Protein AF-X1E3F9-F1 (afdb_monomer_lite)

pLDDT: mean 83.54, std 16.39, range [23.86, 96.19]

Foldseek 3Di:
DLVVLQVVLQVCVVVVNQWDWDDPPFKTWIFGSVDPDRSLQRTAFMAGNPCVQCPLHDPVRSVVVCVCPPPVNVVVCSVVVSSCVLSVVVVVVVVLVCCLQPNDPVVLVVVCVVVVDPVDDSVNSSVVSVVVVVLLVVLADDDDDDDDDDDDDDDDPPQPADDPCNQCPSARSNQNVVVVVVVSVLCVVDVNQWYWGDDPFWIWIDGNPATAKIWGRGRGHIDMDGPDDPVPDDPDPPSDDDCVPDDDPRDD

Organism: NCBI:txid412755

Radius of gyration: 22.31 Å; chains: 1; bounding box: 60×47×62 Å

Structure (mmCIF, N/CA/C/O backbone):
data_AF-X1E3F9-F1
#
_entry.id   AF-X1E3F9-F1
#
loop_
_atom_site.group_PDB
_atom_site.id
_atom_site.type_symbol
_atom_site.label_atom_id
_atom_site.label_alt_id
_atom_site.label_comp_id
_atom_site.label_asym_id
_atom_site.label_entity_id
_atom_site.label_seq_id
_atom_site.pdbx_PDB_ins_code
_atom_site.Cartn_x
_atom_site.Cartn_y
_atom_site.Cartn_z
_atom_site.occupancy
_atom_site.B_iso_or_equiv
_atom_site.auth_seq_id
_atom_site.auth_comp_id
_atom_site.auth_asym_id
_atom_site.auth_atom_id
_atom_site.pdbx_PDB_model_num
ATOM 1 N N . ASP A 1 1 ? 2.703 17.458 -14.038 1.00 69.69 1 ASP A N 1
ATOM 2 C CA . ASP A 1 1 ? 1.606 18.342 -14.459 1.00 69.69 1 ASP A CA 1
ATOM 3 C C . ASP A 1 1 ? 0.331 17.511 -14.481 1.00 69.69 1 ASP A C 1
ATOM 5 O O . ASP A 1 1 ? 0.293 16.508 -15.177 1.00 69.69 1 ASP A O 1
ATOM 9 N N . VAL A 1 2 ? -0.650 17.834 -13.636 1.00 79.81 2 VAL A N 1
ATOM 10 C CA . VAL A 1 2 ? -1.888 17.039 -13.510 1.00 79.81 2 VAL A CA 1
ATOM 11 C C . VAL A 1 2 ? -2.731 17.153 -14.780 1.00 79.81 2 VAL A C 1
ATOM 13 O O . VAL A 1 2 ? -3.341 16.174 -15.194 1.00 79.81 2 VAL A O 1
ATOM 16 N N . LYS A 1 3 ? -2.698 18.311 -15.454 1.00 82.94 3 LYS A N 1
ATOM 17 C CA . LYS A 1 3 ? -3.488 18.560 -16.667 1.00 82.94 3 LYS A CA 1
ATOM 18 C C . LYS A 1 3 ? -3.110 17.618 -17.806 1.00 82.94 3 LYS A C 1
ATOM 20 O O . LYS A 1 3 ? -3.995 17.049 -18.440 1.00 82.94 3 LYS A O 1
ATOM 25 N N . SER A 1 4 ? -1.813 17.420 -18.036 1.00 81.88 4 SER A N 1
ATOM 26 C CA . SER A 1 4 ? -1.337 16.509 -19.079 1.00 81.88 4 SER A CA 1
ATOM 27 C C . SER A 1 4 ? -1.690 15.049 -18.787 1.00 81.88 4 SER A C 1
ATOM 29 O O . SER A 1 4 ? -2.121 14.340 -19.693 1.00 81.88 4 SER A O 1
ATOM 31 N N . ILE A 1 5 ? -1.604 14.613 -17.525 1.00 85.75 5 ILE A N 1
ATOM 32 C CA . ILE A 1 5 ? -2.028 13.264 -17.114 1.00 85.75 5 ILE A CA 1
ATOM 33 C C . ILE A 1 5 ? -3.528 13.087 -17.367 1.00 85.75 5 ILE A C 1
ATOM 35 O O . ILE A 1 5 ? -3.920 12.121 -18.018 1.00 85.75 5 ILE A O 1
ATOM 39 N N . THR A 1 6 ? -4.364 14.035 -16.928 1.00 88.88 6 THR A N 1
ATOM 40 C CA . THR A 1 6 ? -5.818 13.987 -17.150 1.00 88.88 6 THR A CA 1
ATOM 41 C C . THR A 1 6 ? -6.160 13.881 -18.630 1.00 88.88 6 THR A C 1
ATOM 43 O O . THR A 1 6 ? -7.013 13.079 -19.006 1.00 88.88 6 THR A O 1
ATOM 46 N N . GLN A 1 7 ? -5.480 14.651 -19.479 1.00 89.38 7 GLN A N 1
ATOM 47 C CA . GLN A 1 7 ? -5.715 14.630 -20.917 1.00 89.38 7 GLN A CA 1
ATOM 48 C C . GLN A 1 7 ? -5.360 13.268 -21.534 1.00 89.38 7 GLN A C 1
ATOM 50 O O . GLN A 1 7 ? -6.189 12.680 -22.228 1.00 89.38 7 GLN A O 1
ATOM 55 N N . VAL A 1 8 ? -4.161 12.740 -21.269 1.00 87.69 8 VAL A N 1
ATOM 56 C CA . VAL A 1 8 ? -3.706 11.481 -21.888 1.00 87.69 8 VAL A CA 1
ATOM 57 C C . VAL A 1 8 ? -4.494 10.279 -21.367 1.00 87.69 8 VAL A C 1
ATOM 59 O O . VAL A 1 8 ? -4.949 9.454 -22.160 1.00 87.69 8 VAL A O 1
ATOM 62 N N . VAL A 1 9 ? -4.724 10.202 -20.054 1.00 90.00 9 VAL A N 1
ATOM 63 C CA . VAL A 1 9 ? -5.536 9.133 -19.453 1.00 90.00 9 VAL A CA 1
ATOM 64 C C . VAL A 1 9 ? -6.990 9.226 -19.932 1.00 90.00 9 VAL A C 1
ATOM 66 O O . VAL A 1 9 ? -7.621 8.201 -20.183 1.00 90.00 9 VAL A O 1
ATOM 69 N N . GLY A 1 10 ? -7.510 10.440 -20.136 1.00 89.06 10 GLY A N 1
ATOM 70 C CA . GLY A 1 10 ? -8.834 10.672 -20.715 1.00 89.06 10 GLY A CA 1
ATOM 71 C C . GLY A 1 10 ? -8.959 10.167 -22.155 1.00 89.06 10 GLY A C 1
ATOM 72 O O . GLY A 1 10 ? -9.963 9.543 -22.493 1.00 89.06 10 GLY A O 1
ATOM 73 N N . TYR A 1 11 ? -7.939 10.364 -22.997 1.00 91.50 11 TYR A N 1
ATOM 74 C CA . TYR A 1 11 ? -7.938 9.804 -24.354 1.00 91.50 11 TYR A CA 1
ATOM 75 C C . TYR A 1 11 ? -7.960 8.276 -24.353 1.00 91.50 11 TYR A C 1
ATOM 77 O O . TYR A 1 11 ? -8.727 7.690 -25.114 1.00 91.50 11 TYR A O 1
ATOM 85 N N . ALA A 1 12 ? -7.172 7.636 -23.483 1.00 91.62 12 ALA A N 1
ATOM 86 C CA . ALA A 1 12 ? -7.181 6.180 -23.340 1.00 91.62 12 ALA A CA 1
ATOM 87 C C . ALA A 1 12 ? -8.571 5.667 -22.927 1.00 91.62 12 ALA A C 1
ATOM 89 O O . ALA A 1 12 ? -9.110 4.769 -23.572 1.00 91.62 12 ALA A O 1
ATOM 90 N N . ALA A 1 13 ? -9.191 6.302 -21.927 1.00 91.38 13 ALA A N 1
ATOM 91 C CA . ALA A 1 13 ? -10.534 5.948 -21.473 1.00 91.38 13 ALA A CA 1
ATOM 92 C C . ALA A 1 13 ? -11.582 6.089 -22.592 1.00 91.38 13 ALA A C 1
ATOM 94 O O . ALA A 1 13 ? -12.383 5.182 -22.809 1.00 91.38 13 ALA A O 1
ATOM 95 N N . ASN A 1 14 ? -11.541 7.190 -23.352 1.00 91.50 14 ASN A N 1
ATOM 96 C CA . ASN A 1 14 ? -12.457 7.429 -24.474 1.00 91.50 14 ASN A CA 1
ATOM 97 C C . ASN A 1 14 ? -12.270 6.428 -25.625 1.00 91.50 14 ASN A C 1
ATOM 99 O O . ASN A 1 14 ? -13.225 6.127 -26.335 1.00 91.50 14 ASN A O 1
ATOM 103 N N . ALA A 1 15 ? -11.055 5.911 -25.807 1.00 92.69 15 ALA A N 1
ATOM 104 C CA . ALA A 1 15 ? -10.752 4.867 -26.781 1.00 92.69 15 ALA A CA 1
ATOM 105 C C . ALA A 1 15 ? -11.091 3.448 -26.280 1.00 92.69 15 ALA A C 1
ATOM 107 O O . ALA A 1 15 ? -10.862 2.482 -27.004 1.00 92.69 15 ALA A O 1
ATOM 108 N N . GLY A 1 16 ? -11.608 3.303 -25.053 1.00 89.94 16 GLY A N 1
ATOM 109 C CA . GLY A 1 16 ? -11.889 2.003 -24.438 1.00 89.94 16 GLY A CA 1
ATOM 110 C C . GLY A 1 16 ? -10.635 1.234 -24.010 1.00 89.94 16 GLY A C 1
ATOM 111 O O . GLY A 1 16 ? -10.697 0.025 -23.813 1.00 89.94 16 GLY A O 1
ATOM 112 N N . VAL A 1 17 ? -9.491 1.912 -23.883 1.00 92.94 17 VAL A N 1
ATOM 113 C CA . VAL A 1 17 ? -8.223 1.308 -23.458 1.00 92.94 17 VAL A CA 1
ATOM 114 C C . VAL A 1 17 ? -8.130 1.365 -21.943 1.00 92.94 17 VAL A C 1
ATOM 116 O O . VAL A 1 17 ? -7.908 2.438 -21.395 1.00 92.94 17 VAL A O 1
ATOM 119 N N . GLU A 1 18 ? -8.252 0.224 -21.274 1.00 92.06 18 GLU A N 1
ATOM 120 C CA . GLU A 1 18 ? -8.291 0.124 -19.809 1.00 92.06 18 GLU A CA 1
ATOM 121 C C . GLU A 1 18 ? -6.992 0.557 -19.116 1.00 92.06 18 GLU A C 1
ATOM 123 O O . GLU A 1 18 ? -7.023 1.334 -18.161 1.00 92.06 18 GLU A O 1
ATOM 128 N N . TRP A 1 19 ? -5.841 0.128 -19.635 1.00 94.56 19 TRP A N 1
ATOM 129 C CA . TRP A 1 19 ? -4.537 0.391 -19.027 1.00 94.56 19 TRP A CA 1
ATOM 130 C C . TRP A 1 19 ? -3.716 1.375 -19.850 1.00 94.56 19 TRP A C 1
ATOM 132 O O . TRP A 1 19 ? -3.487 1.176 -21.043 1.00 94.56 19 TRP A O 1
ATOM 142 N N . CYS A 1 20 ? -3.222 2.427 -19.199 1.00 93.94 20 CYS A N 1
ATOM 143 C CA . CYS A 1 20 ? -2.361 3.432 -19.812 1.00 93.94 20 CYS A CA 1
ATOM 144 C C . CYS A 1 20 ? -1.024 3.504 -19.071 1.00 93.94 20 CYS A C 1
ATOM 146 O O . CYS A 1 20 ? -0.995 3.640 -17.849 1.00 93.94 20 CYS A O 1
ATOM 148 N N . ILE A 1 21 ? 0.087 3.445 -19.809 1.00 94.19 21 ILE A N 1
ATOM 149 C CA . ILE A 1 21 ? 1.429 3.617 -19.248 1.00 94.19 21 ILE A CA 1
ATOM 150 C C . ILE A 1 21 ? 1.984 4.959 -19.712 1.00 94.19 21 ILE A C 1
ATOM 152 O O . ILE A 1 21 ? 2.170 5.180 -20.908 1.00 94.19 21 ILE A O 1
ATOM 156 N N . LEU A 1 22 ? 2.278 5.847 -18.763 1.00 93.62 22 LEU A N 1
ATOM 157 C CA . LEU A 1 22 ? 2.967 7.109 -19.024 1.00 93.62 22 LEU A CA 1
ATOM 158 C C . LEU A 1 22 ? 4.429 6.978 -18.617 1.00 93.62 22 LEU A C 1
ATOM 160 O O . LEU A 1 22 ? 4.730 6.623 -17.476 1.00 93.62 22 LEU A O 1
ATOM 164 N N . THR A 1 23 ? 5.341 7.281 -19.538 1.00 93.75 23 THR A N 1
ATOM 165 C CA . THR A 1 23 ? 6.775 7.165 -19.276 1.00 93.75 23 THR A CA 1
ATOM 166 C C . THR A 1 23 ? 7.596 8.271 -19.922 1.00 93.75 23 THR A C 1
ATOM 168 O O . THR A 1 23 ? 7.251 8.791 -20.980 1.00 93.75 23 THR A O 1
ATOM 171 N N . ASN A 1 24 ? 8.705 8.613 -19.268 1.00 93.25 24 ASN A N 1
ATOM 172 C CA . ASN A 1 24 ? 9.778 9.451 -19.804 1.00 93.25 24 ASN A CA 1
ATOM 173 C C . ASN A 1 24 ? 11.060 8.642 -20.097 1.00 93.25 24 ASN A C 1
ATOM 175 O O . ASN A 1 24 ? 12.135 9.223 -20.221 1.00 93.25 24 ASN A O 1
ATOM 179 N N . GLY A 1 25 ? 10.969 7.308 -20.132 1.00 93.06 25 GLY A N 1
ATOM 180 C CA . GLY A 1 25 ? 12.098 6.387 -20.288 1.00 93.06 25 GLY A CA 1
ATOM 181 C C . GLY A 1 25 ? 12.800 6.004 -18.980 1.00 93.06 25 GLY A C 1
ATOM 182 O O . GLY A 1 25 ? 13.456 4.967 -18.942 1.00 93.06 25 GLY A O 1
ATOM 183 N N . ILE A 1 26 ? 12.626 6.777 -17.902 1.00 92.81 26 ILE A N 1
ATOM 184 C CA . ILE A 1 26 ? 13.193 6.493 -16.569 1.00 92.81 26 ILE A CA 1
ATOM 185 C C . ILE A 1 26 ? 12.103 5.998 -15.619 1.00 92.81 26 ILE A C 1
ATOM 187 O O . ILE A 1 26 ? 12.283 5.008 -14.917 1.00 92.81 26 ILE A O 1
ATOM 191 N N . THR A 1 27 ? 10.961 6.676 -15.604 1.00 93.12 27 THR A N 1
ATOM 192 C CA . THR A 1 27 ? 9.822 6.371 -14.738 1.00 93.12 27 THR A CA 1
ATOM 193 C C . THR A 1 27 ? 8.654 5.889 -15.582 1.00 93.12 27 THR A C 1
ATOM 195 O O . THR A 1 27 ? 8.374 6.461 -16.634 1.00 93.12 27 THR A O 1
ATOM 198 N N . TYR A 1 28 ? 7.962 4.858 -15.117 1.00 95.44 28 TYR A N 1
ATOM 199 C CA . TYR A 1 28 ? 6.815 4.235 -15.765 1.00 95.44 28 TYR A CA 1
ATOM 200 C C . TYR A 1 28 ? 5.651 4.257 -14.785 1.00 95.44 28 TYR A C 1
ATOM 202 O O . TYR A 1 28 ? 5.715 3.637 -13.727 1.00 95.44 28 TYR A O 1
ATOM 210 N N . 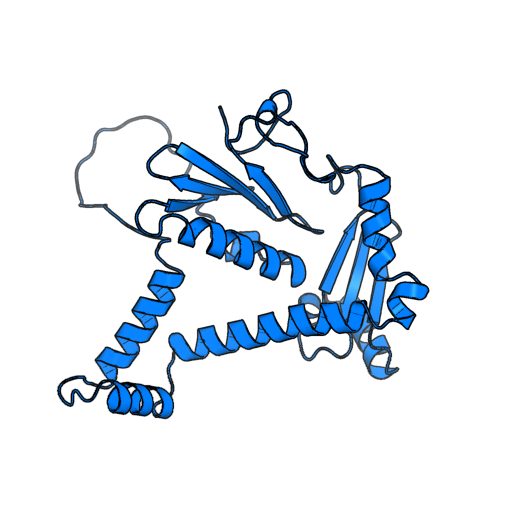LYS A 1 29 ? 4.599 4.995 -15.127 1.00 94.75 29 LYS A N 1
ATOM 211 C CA . LYS A 1 29 ? 3.401 5.163 -14.303 1.00 94.75 29 LYS A CA 1
ATOM 212 C C . LYS A 1 29 ? 2.238 4.438 -14.955 1.00 94.75 29 LYS A C 1
ATOM 214 O O . LYS A 1 29 ? 1.907 4.743 -16.101 1.00 94.75 29 LYS A O 1
ATOM 219 N N . ILE A 1 30 ? 1.646 3.488 -14.240 1.00 95.38 30 ILE A N 1
ATOM 220 C CA . ILE A 1 30 ? 0.586 2.623 -14.754 1.00 95.38 30 ILE A CA 1
ATOM 221 C C . ILE A 1 30 ? -0.748 3.136 -14.212 1.00 95.38 30 ILE A C 1
ATOM 223 O O . ILE A 1 30 ? -0.977 3.131 -13.003 1.00 95.38 30 ILE A O 1
ATOM 227 N N . TYR A 1 31 ? -1.624 3.581 -15.107 1.00 95.19 31 TYR A N 1
ATOM 228 C CA . TYR A 1 31 ? -2.935 4.139 -14.788 1.00 95.19 31 TYR A CA 1
ATOM 229 C C . TYR A 1 31 ? -4.060 3.206 -15.236 1.00 95.19 31 TYR A C 1
ATOM 231 O O . TYR A 1 31 ? -4.022 2.694 -16.358 1.00 95.19 31 TYR A O 1
ATOM 239 N N . CYS A 1 32 ? -5.089 3.071 -14.398 1.00 93.94 32 CYS A N 1
ATOM 240 C CA . CYS A 1 32 ? -6.379 2.510 -14.800 1.00 93.94 32 CYS A CA 1
ATOM 241 C C . CYS A 1 32 ? -7.249 3.636 -15.366 1.00 93.94 32 CYS A C 1
ATOM 243 O O . CYS A 1 32 ? -7.728 4.504 -14.634 1.00 93.94 32 CYS A O 1
ATOM 245 N N . SER A 1 33 ? -7.416 3.684 -16.683 1.00 92.00 33 SER A N 1
ATOM 246 C CA . SER A 1 33 ? -8.088 4.799 -17.358 1.00 92.00 33 SER A CA 1
ATOM 247 C C . SER A 1 33 ? -9.598 4.823 -17.081 1.00 92.00 33 SER A C 1
ATOM 249 O O . SER A 1 33 ? -10.189 5.903 -16.955 1.00 92.00 33 SER A O 1
ATOM 251 N N . THR A 1 34 ? -10.199 3.641 -16.930 1.00 90.00 34 THR A N 1
ATOM 252 C CA . THR A 1 34 ? -11.633 3.403 -16.713 1.00 90.00 34 THR A CA 1
ATOM 253 C C . THR A 1 34 ? -12.053 3.628 -15.261 1.00 90.00 34 THR A C 1
ATOM 255 O O . THR A 1 34 ? -13.248 3.750 -14.980 1.00 90.00 34 THR A O 1
ATOM 258 N N . GLU A 1 35 ? -11.090 3.746 -14.343 1.00 90.56 35 GLU A N 1
ATOM 259 C CA . GLU A 1 35 ? -11.341 4.030 -12.936 1.00 90.56 35 GLU A CA 1
ATOM 260 C C . GLU A 1 35 ? -12.071 5.375 -12.770 1.00 90.56 35 GLU A C 1
ATOM 262 O O . GLU A 1 35 ? -11.743 6.387 -13.402 1.00 90.56 35 GLU A O 1
ATOM 267 N N . LYS A 1 36 ? -13.094 5.393 -11.911 1.00 86.81 36 LYS A N 1
ATOM 268 C CA . LYS A 1 36 ? -13.948 6.557 -11.649 1.00 86.81 36 LYS A CA 1
ATOM 269 C C . LYS A 1 36 ? -13.351 7.389 -10.517 1.00 86.81 36 LYS A C 1
ATOM 271 O O . LYS A 1 36 ? -13.914 7.472 -9.427 1.00 86.81 36 LYS A O 1
ATOM 276 N N . ALA A 1 37 ? -12.207 7.996 -10.799 1.00 85.38 37 ALA A N 1
ATOM 277 C CA . ALA A 1 37 ? -11.487 8.875 -9.888 1.00 85.38 37 ALA A CA 1
ATOM 278 C C . ALA A 1 37 ? -10.826 10.036 -10.648 1.00 85.38 37 ALA A C 1
ATOM 280 O O . ALA A 1 37 ? -10.774 10.034 -11.882 1.00 85.38 37 ALA A O 1
ATOM 281 N N . GLU A 1 38 ? -10.310 11.023 -9.917 1.00 86.00 38 GLU A N 1
ATOM 282 C CA . GLU A 1 38 ? -9.466 12.068 -10.498 1.00 86.00 38 GLU A CA 1
ATOM 283 C C . GLU A 1 38 ? -8.178 11.463 -11.068 1.00 86.00 38 GLU A C 1
ATOM 285 O O . GLU A 1 38 ? -7.697 10.435 -10.598 1.00 86.00 38 GLU A O 1
ATOM 290 N N . ALA A 1 39 ? -7.594 12.092 -12.089 1.00 84.25 39 ALA A N 1
ATOM 291 C CA . ALA A 1 39 ? -6.466 11.506 -12.819 1.00 84.25 39 ALA A CA 1
ATOM 292 C C . ALA A 1 39 ? -5.266 11.068 -11.946 1.00 84.25 39 ALA A C 1
ATOM 294 O O . ALA A 1 39 ? -4.707 10.009 -12.235 1.00 84.25 39 ALA A O 1
ATOM 295 N N . PRO A 1 40 ? -4.861 11.802 -10.885 1.00 85.00 40 PRO A N 1
ATOM 296 C CA . PRO A 1 40 ? -3.820 11.335 -9.967 1.00 85.00 40 PRO A CA 1
ATOM 297 C C . PRO A 1 40 ? -4.200 10.047 -9.225 1.00 85.00 40 PRO A C 1
ATOM 299 O O . PRO A 1 40 ? -3.366 9.156 -9.091 1.00 85.00 40 PRO A O 1
ATOM 302 N N . ASP A 1 41 ? -5.466 9.920 -8.829 1.00 86.56 41 ASP A N 1
ATOM 303 C CA . ASP A 1 41 ? -6.000 8.786 -8.067 1.00 86.56 41 ASP A CA 1
ATOM 304 C C . ASP A 1 41 ? -6.220 7.537 -8.934 1.00 86.56 41 ASP A C 1
ATOM 306 O O . ASP A 1 41 ? -6.484 6.456 -8.416 1.00 86.56 41 ASP A O 1
ATOM 310 N N . LYS A 1 42 ? -6.090 7.663 -10.260 1.00 91.62 42 LYS A N 1
ATOM 311 C CA . LYS A 1 42 ? -6.094 6.533 -11.202 1.00 91.62 42 LYS A CA 1
ATOM 312 C C . LYS A 1 42 ? -4.748 5.803 -11.274 1.00 91.62 42 LYS A C 1
ATOM 314 O O . LYS A 1 42 ? -4.634 4.815 -12.002 1.00 91.62 42 LYS A O 1
ATOM 319 N N . LEU A 1 43 ? -3.712 6.305 -10.593 1.00 93.94 43 LEU A N 1
ATOM 320 C CA . LEU A 1 43 ? -2.373 5.715 -10.585 1.00 93.94 43 LEU A CA 1
ATOM 321 C C . LEU A 1 43 ? -2.355 4.441 -9.734 1.00 93.94 43 LEU A C 1
ATOM 323 O O . LEU A 1 43 ? -2.480 4.497 -8.509 1.00 93.94 43 LEU A O 1
ATOM 327 N N . LEU A 1 44 ? -2.143 3.299 -10.385 1.00 94.12 44 LEU A N 1
ATOM 328 C CA . LEU A 1 44 ? -2.088 2.005 -9.717 1.00 94.12 44 LEU A CA 1
ATOM 329 C C . LEU A 1 44 ? -0.737 1.810 -9.017 1.00 94.12 44 LEU A C 1
ATOM 331 O O . LEU A 1 44 ? -0.673 1.707 -7.793 1.00 94.12 44 LEU A O 1
ATOM 335 N N . PHE A 1 45 ? 0.341 1.807 -9.803 1.00 93.50 45 PHE A N 1
ATOM 336 C CA . PHE A 1 45 ? 1.719 1.727 -9.325 1.00 93.50 45 PHE A CA 1
ATOM 337 C C . PHE A 1 45 ? 2.675 2.474 -10.261 1.00 93.50 45 PHE A C 1
ATOM 339 O O . PHE A 1 45 ? 2.348 2.816 -11.402 1.00 93.50 45 PHE A O 1
ATOM 346 N N . GLU A 1 46 ? 3.878 2.727 -9.757 1.00 94.75 46 GLU A N 1
ATOM 347 C CA . GLU A 1 46 ? 4.968 3.360 -10.491 1.00 94.75 46 GLU A CA 1
ATOM 348 C C . GLU A 1 46 ? 6.227 2.497 -10.393 1.00 94.75 46 GLU A C 1
ATOM 350 O O . GLU A 1 46 ? 6.502 1.908 -9.351 1.00 94.75 46 GLU A O 1
ATOM 355 N N . ILE A 1 47 ? 7.007 2.449 -11.469 1.00 93.56 47 ILE A N 1
ATOM 356 C CA . ILE A 1 47 ? 8.335 1.836 -11.505 1.00 93.56 47 ILE A CA 1
ATOM 357 C C . ILE A 1 47 ? 9.345 2.893 -11.932 1.00 93.56 47 ILE A C 1
ATOM 359 O O . ILE A 1 47 ? 9.083 3.678 -12.844 1.00 93.56 47 ILE A O 1
ATOM 363 N N . SER A 1 48 ? 10.509 2.908 -11.291 1.00 92.06 48 SER A N 1
ATOM 364 C CA . SER A 1 48 ? 11.601 3.819 -11.624 1.00 92.06 48 SER A CA 1
ATOM 365 C C . SER A 1 48 ? 12.866 3.034 -11.937 1.00 92.06 48 SER A C 1
ATOM 367 O O . SER A 1 48 ? 13.165 2.053 -11.266 1.00 92.06 48 SER A O 1
ATOM 369 N N . LEU A 1 49 ? 13.610 3.491 -12.939 1.00 91.81 49 LEU A N 1
ATOM 370 C CA . LEU A 1 49 ? 14.976 3.065 -13.240 1.00 91.81 49 LEU A CA 1
ATOM 371 C C . LEU A 1 49 ? 16.022 4.022 -12.640 1.00 91.81 49 LEU A C 1
ATOM 373 O O . LEU A 1 49 ? 17.217 3.820 -12.840 1.00 91.81 49 LEU A O 1
ATOM 377 N N . ASP A 1 50 ? 15.595 5.083 -11.942 1.00 91.88 50 ASP A N 1
ATOM 378 C CA . ASP A 1 50 ? 16.509 6.006 -11.264 1.00 91.88 50 ASP A CA 1
ATOM 379 C C . ASP A 1 50 ? 17.255 5.263 -10.138 1.00 91.88 50 ASP A C 1
ATOM 381 O O . ASP A 1 50 ? 16.598 4.787 -9.204 1.00 91.88 50 ASP A O 1
ATOM 385 N N . PRO A 1 51 ? 18.603 5.219 -10.157 1.00 87.81 51 PRO A N 1
ATOM 386 C CA . PRO A 1 51 ? 19.402 4.565 -9.122 1.00 87.81 51 PRO A CA 1
ATOM 387 C C . PRO A 1 51 ? 19.100 5.030 -7.693 1.00 87.81 51 PRO A C 1
ATOM 389 O O . PRO A 1 51 ? 19.321 4.276 -6.747 1.00 87.81 51 PRO A O 1
ATOM 392 N N . LYS A 1 52 ? 18.606 6.262 -7.514 1.00 86.75 52 LYS A N 1
ATOM 393 C CA . LYS A 1 52 ? 18.204 6.785 -6.199 1.00 86.75 52 LYS A CA 1
ATOM 394 C C . LYS A 1 52 ? 16.930 6.126 -5.680 1.00 86.75 52 LYS A C 1
ATOM 396 O O . LYS A 1 52 ? 16.796 5.914 -4.480 1.00 86.75 52 LYS A O 1
ATOM 401 N N . GLU A 1 53 ? 15.995 5.817 -6.572 1.00 85.06 53 GLU A N 1
ATOM 402 C CA . GLU A 1 53 ? 14.722 5.179 -6.225 1.00 85.06 53 GLU A CA 1
ATOM 403 C C . GLU A 1 53 ? 14.880 3.654 -6.129 1.00 85.06 53 GLU A C 1
ATOM 405 O O . GLU A 1 53 ? 14.224 3.027 -5.301 1.00 85.06 53 GLU A O 1
ATOM 410 N N . THR A 1 54 ? 15.798 3.063 -6.903 1.00 84.44 54 THR A N 1
ATOM 411 C CA . THR A 1 54 ? 16.106 1.620 -6.885 1.00 84.44 54 THR A CA 1
ATOM 412 C C . THR A 1 54 ? 17.280 1.255 -5.979 1.00 84.44 54 THR A C 1
ATOM 414 O O . THR A 1 54 ? 17.836 0.160 -6.081 1.00 84.44 54 THR A O 1
ATOM 417 N N . GLU A 1 55 ? 17.720 2.168 -5.114 1.00 83.81 55 GLU A N 1
ATOM 418 C CA . GLU A 1 55 ? 18.837 1.906 -4.214 1.00 83.81 55 GLU A CA 1
ATOM 419 C C . GLU A 1 55 ? 18.550 0.646 -3.373 1.00 83.81 55 GLU A C 1
ATOM 421 O O . GLU A 1 55 ? 17.472 0.471 -2.805 1.00 83.81 55 GLU A O 1
ATOM 426 N N . GLY A 1 56 ? 19.528 -0.256 -3.302 1.00 78.12 56 GLY A N 1
ATOM 427 C CA . GLY A 1 56 ? 19.404 -1.507 -2.555 1.00 78.12 56 GLY A CA 1
ATOM 428 C C . GLY A 1 56 ? 18.678 -2.637 -3.285 1.00 78.12 56 GLY A C 1
ATOM 429 O O . GLY A 1 56 ? 18.700 -3.750 -2.768 1.00 78.12 56 GLY A O 1
ATOM 430 N N . MET A 1 57 ? 18.119 -2.389 -4.472 1.00 84.62 57 MET A N 1
ATOM 431 C CA . MET A 1 57 ? 17.550 -3.426 -5.331 1.00 84.62 57 MET A CA 1
ATOM 432 C C . MET A 1 57 ? 18.596 -3.989 -6.298 1.00 84.62 57 MET A C 1
ATOM 434 O O . MET A 1 57 ? 19.457 -3.264 -6.801 1.00 84.62 57 MET A O 1
ATOM 438 N N . SER A 1 58 ? 18.503 -5.283 -6.601 1.00 87.06 58 SER A N 1
ATOM 439 C CA . SER A 1 58 ? 19.257 -5.899 -7.694 1.00 87.06 58 SER A CA 1
ATOM 440 C C . SER A 1 58 ? 18.638 -5.554 -9.053 1.00 87.06 58 SER A C 1
ATOM 442 O O . SER A 1 58 ? 17.451 -5.242 -9.160 1.00 87.06 58 SER A O 1
ATOM 444 N N . ILE A 1 59 ? 19.426 -5.667 -10.127 1.00 87.75 59 ILE A N 1
ATOM 445 C CA . ILE A 1 59 ? 18.935 -5.465 -11.504 1.00 87.75 59 ILE A CA 1
ATOM 446 C C . ILE A 1 59 ? 17.762 -6.408 -11.809 1.00 87.75 59 ILE A C 1
ATOM 448 O O . ILE A 1 59 ? 16.785 -6.003 -12.433 1.00 87.75 59 ILE A O 1
ATOM 452 N N . GLN A 1 60 ? 17.833 -7.651 -11.330 1.00 87.81 60 GLN A N 1
ATOM 453 C CA . GLN A 1 60 ? 16.767 -8.637 -11.504 1.00 87.81 60 GLN A CA 1
ATOM 454 C C . GLN A 1 60 ? 15.488 -8.224 -10.773 1.00 87.81 60 GLN A C 1
ATOM 456 O O . GLN A 1 60 ? 14.405 -8.356 -11.329 1.00 87.81 60 GLN A O 1
ATOM 461 N N . GLN A 1 61 ? 15.596 -7.666 -9.564 1.00 86.00 61 GLN A N 1
ATOM 462 C CA . GLN A 1 61 ? 14.435 -7.170 -8.822 1.00 86.00 61 GLN A CA 1
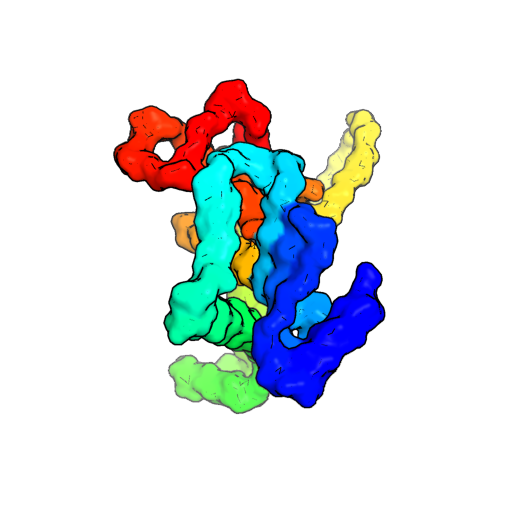ATOM 463 C C . GLN A 1 61 ? 13.763 -6.003 -9.539 1.00 86.00 61 GLN A C 1
ATOM 465 O O . GLN A 1 61 ? 12.541 -5.996 -9.663 1.00 86.00 61 GLN A O 1
ATOM 470 N N . VAL A 1 62 ? 14.547 -5.051 -10.053 1.00 87.94 62 VAL A N 1
ATOM 471 C CA . VAL A 1 62 ? 14.010 -3.942 -10.854 1.00 87.94 62 VAL A CA 1
ATOM 472 C C . VAL A 1 62 ? 13.328 -4.486 -12.111 1.00 87.94 62 VAL A C 1
ATOM 474 O O . VAL A 1 62 ? 12.185 -4.134 -12.383 1.00 87.94 62 VAL A O 1
ATOM 477 N N . ALA A 1 63 ? 13.968 -5.408 -12.835 1.00 89.06 63 ALA A N 1
ATOM 478 C CA . ALA A 1 63 ? 13.392 -6.033 -14.026 1.00 89.06 63 ALA A CA 1
ATOM 479 C C . ALA A 1 63 ? 12.092 -6.804 -13.727 1.00 89.06 63 ALA A C 1
ATOM 481 O O . ALA A 1 63 ? 11.126 -6.705 -14.483 1.00 89.06 63 ALA A O 1
ATOM 482 N N . ASN A 1 64 ? 12.023 -7.512 -12.598 1.00 88.31 64 ASN A N 1
ATOM 483 C CA . ASN A 1 64 ? 10.834 -8.254 -12.180 1.00 88.31 64 ASN A CA 1
ATOM 484 C C . ASN A 1 64 ? 9.621 -7.345 -11.944 1.00 88.31 64 ASN A C 1
ATOM 486 O O . ASN A 1 64 ? 8.490 -7.785 -12.145 1.00 88.31 64 ASN A O 1
ATOM 490 N N . GLN A 1 65 ? 9.816 -6.070 -11.589 1.00 89.12 65 GLN A N 1
ATOM 491 C CA . GLN A 1 65 ? 8.697 -5.130 -11.481 1.00 89.12 65 GLN A CA 1
ATOM 492 C C . GLN A 1 65 ? 8.014 -4.906 -12.843 1.00 89.12 65 GLN A C 1
ATOM 494 O O . GLN A 1 65 ? 6.786 -4.834 -12.907 1.00 89.12 65 GLN A O 1
ATOM 499 N N . PHE A 1 66 ? 8.780 -4.870 -13.940 1.00 91.06 66 PHE A N 1
ATOM 500 C CA . PHE A 1 66 ? 8.247 -4.720 -15.303 1.00 91.06 66 PHE A CA 1
ATOM 501 C C . PHE A 1 66 ? 7.505 -5.971 -15.792 1.00 91.06 66 PHE A C 1
ATOM 503 O O . PHE A 1 66 ? 6.644 -5.880 -16.667 1.00 91.06 66 PHE A O 1
ATOM 510 N N . ALA A 1 67 ? 7.780 -7.144 -15.210 1.00 91.44 67 ALA A N 1
ATOM 511 C CA . ALA A 1 67 ? 7.136 -8.395 -15.608 1.00 91.44 67 ALA A CA 1
ATOM 512 C C . ALA A 1 67 ? 5.605 -8.360 -15.434 1.00 91.44 67 ALA A C 1
ATOM 514 O O . ALA A 1 67 ? 4.889 -9.044 -16.169 1.00 91.44 67 ALA A O 1
ATOM 515 N N . ARG A 1 68 ? 5.101 -7.511 -14.524 1.00 90.06 68 ARG A N 1
ATOM 516 C CA . ARG A 1 68 ? 3.672 -7.327 -14.201 1.00 90.06 68 ARG A CA 1
ATOM 517 C C . ARG A 1 68 ? 2.829 -6.825 -15.375 1.00 90.06 68 ARG A C 1
ATOM 519 O O . ARG A 1 68 ? 1.631 -7.076 -15.398 1.00 90.06 68 ARG A O 1
ATOM 526 N N . PHE A 1 69 ? 3.448 -6.150 -16.343 1.00 92.00 69 PHE A N 1
ATOM 527 C CA . PHE A 1 69 ? 2.807 -5.703 -17.585 1.00 92.00 69 PHE A CA 1
ATOM 528 C C . PHE A 1 69 ? 3.535 -6.222 -18.833 1.00 92.00 69 PHE A C 1
ATOM 530 O O . PHE A 1 69 ? 3.434 -5.646 -19.916 1.00 92.00 69 PHE A O 1
ATOM 537 N N . SER A 1 70 ? 4.264 -7.335 -18.700 1.00 93.44 70 SER A N 1
ATOM 538 C CA . SER A 1 70 ? 4.750 -8.084 -19.863 1.00 93.44 70 SER A CA 1
ATOM 539 C C . SER A 1 70 ? 3.576 -8.549 -20.728 1.00 93.44 70 SER A C 1
ATOM 541 O O . SER A 1 70 ? 2.452 -8.687 -20.241 1.00 93.44 70 SER A O 1
ATOM 543 N N . ARG A 1 71 ? 3.820 -8.840 -22.010 1.00 92.62 71 ARG A N 1
ATOM 544 C CA . ARG A 1 71 ? 2.774 -9.325 -22.926 1.00 92.62 71 ARG A CA 1
ATOM 545 C C . ARG A 1 71 ? 2.041 -10.539 -22.350 1.00 92.62 71 ARG A C 1
ATOM 547 O O . ARG A 1 71 ? 0.817 -10.607 -22.406 1.00 92.62 71 ARG A O 1
ATOM 554 N N . GLU A 1 72 ? 2.786 -11.478 -21.778 1.00 94.50 72 GLU A N 1
ATOM 555 C CA . GLU A 1 72 ? 2.251 -12.689 -21.163 1.00 94.50 72 GLU A CA 1
ATOM 556 C C . GLU A 1 72 ? 1.416 -12.379 -19.912 1.00 94.50 72 GLU A C 1
ATOM 558 O O . GLU A 1 72 ? 0.376 -13.002 -19.709 1.00 94.50 72 GLU A O 1
ATOM 563 N N . ALA A 1 73 ? 1.838 -11.420 -19.081 1.00 93.50 73 ALA A N 1
ATOM 564 C CA . ALA A 1 73 ? 1.085 -10.995 -17.900 1.00 93.50 73 ALA A CA 1
ATOM 565 C C . ALA A 1 73 ? -0.211 -10.262 -18.276 1.00 93.50 73 ALA A C 1
ATOM 567 O O . ALA A 1 73 ? -1.265 -10.541 -17.705 1.00 93.50 73 ALA A O 1
ATOM 568 N N . MET A 1 74 ? -0.155 -9.391 -19.287 1.00 91.56 74 MET A N 1
ATOM 569 C CA . MET A 1 74 ? -1.326 -8.699 -19.831 1.00 91.56 74 MET A CA 1
ATOM 570 C C . MET A 1 74 ? -2.340 -9.691 -20.405 1.00 91.56 74 MET A C 1
ATOM 572 O O . MET A 1 74 ? -3.523 -9.598 -20.105 1.00 91.56 74 MET A O 1
ATOM 576 N N . ALA A 1 75 ? -1.884 -10.699 -21.156 1.00 91.81 75 ALA A N 1
ATOM 577 C CA . ALA A 1 75 ? -2.759 -11.746 -21.689 1.00 91.81 75 ALA A CA 1
ATOM 578 C C . ALA A 1 75 ? -3.449 -12.583 -20.594 1.00 91.81 75 ALA A C 1
ATOM 580 O O . ALA A 1 75 ? -4.497 -13.174 -20.839 1.00 91.81 75 ALA A O 1
ATOM 581 N N . LYS A 1 76 ? -2.865 -12.640 -19.391 1.00 94.69 76 LYS A N 1
ATOM 582 C CA . LYS A 1 76 ? -3.428 -13.320 -18.215 1.00 94.69 76 LYS A CA 1
ATOM 583 C C . LYS A 1 76 ? -4.295 -12.410 -17.333 1.00 94.69 76 LYS A C 1
ATOM 585 O O . LYS A 1 76 ? -4.784 -12.887 -16.312 1.00 94.69 76 LYS A O 1
ATOM 590 N N . GLY A 1 77 ? -4.456 -11.132 -17.679 1.00 92.62 77 GLY A N 1
ATOM 591 C CA . GLY A 1 77 ? -5.224 -10.169 -16.883 1.00 92.62 77 GLY A CA 1
ATOM 592 C C . GLY A 1 77 ? -4.573 -9.814 -15.543 1.00 92.62 77 GLY A C 1
ATOM 593 O O . GLY A 1 77 ? -5.260 -9.533 -14.566 1.00 92.62 77 GLY A O 1
ATOM 594 N N . VAL A 1 78 ? -3.237 -9.857 -15.453 1.00 92.81 78 VAL A N 1
ATOM 595 C CA . VAL A 1 78 ? -2.521 -9.575 -14.194 1.00 92.81 78 VAL A CA 1
ATOM 596 C C . VAL A 1 78 ? -2.787 -8.148 -13.708 1.00 92.81 78 VAL A C 1
ATOM 598 O O . VAL A 1 78 ? -3.035 -7.953 -12.519 1.00 92.81 78 VAL A O 1
ATOM 601 N N . LEU A 1 79 ? -2.775 -7.153 -14.605 1.00 92.56 79 LEU A N 1
ATOM 602 C CA . LEU A 1 79 ? -3.110 -5.776 -14.228 1.00 92.56 79 LEU A CA 1
ATOM 603 C C . LEU A 1 79 ? -4.563 -5.643 -13.770 1.00 92.56 79 LEU A C 1
ATOM 605 O O . LEU A 1 79 ? -4.795 -4.939 -12.794 1.00 92.56 79 LEU A O 1
ATOM 609 N N . ASP A 1 80 ? -5.499 -6.355 -14.400 1.00 92.69 80 ASP A N 1
ATOM 610 C CA . ASP A 1 80 ? -6.921 -6.347 -14.026 1.00 92.69 80 ASP A CA 1
ATOM 611 C C . ASP A 1 80 ? -7.098 -6.828 -12.585 1.00 92.69 80 ASP A C 1
ATOM 613 O O . ASP A 1 80 ? -7.727 -6.156 -11.772 1.00 92.69 80 ASP A O 1
ATOM 617 N N . GLN A 1 81 ? -6.444 -7.938 -12.230 1.00 90.75 81 GLN A N 1
ATOM 618 C CA . GLN A 1 81 ? -6.477 -8.500 -10.877 1.00 90.75 81 GLN A CA 1
ATOM 619 C C . GLN A 1 81 ? -5.872 -7.551 -9.839 1.00 90.75 81 GLN A C 1
ATOM 621 O O . GLN A 1 81 ? -6.458 -7.331 -8.779 1.00 90.75 81 GLN A O 1
ATOM 626 N N . ILE A 1 82 ? -4.702 -6.973 -10.134 1.00 89.50 82 ILE A N 1
ATOM 627 C CA . ILE A 1 82 ? -4.050 -6.006 -9.238 1.00 89.50 82 ILE A CA 1
ATOM 628 C C . ILE A 1 82 ? -4.936 -4.765 -9.089 1.00 89.50 82 ILE A C 1
ATOM 630 O O . ILE A 1 82 ? -5.154 -4.285 -7.979 1.00 89.50 82 ILE A O 1
ATOM 634 N N . GLY A 1 83 ? -5.444 -4.246 -10.205 1.00 90.19 83 GLY A N 1
ATOM 635 C CA . GLY A 1 83 ? -6.319 -3.086 -10.264 1.00 90.19 83 GLY A CA 1
ATOM 636 C C . GLY A 1 83 ? -7.568 -3.274 -9.425 1.00 90.19 83 GLY A C 1
ATOM 637 O O . GLY A 1 83 ? -7.862 -2.443 -8.566 1.00 90.19 83 GLY A O 1
ATOM 638 N N . GLU A 1 84 ? -8.269 -4.387 -9.628 1.00 89.56 84 GLU A N 1
ATOM 639 C CA . GLU A 1 84 ? -9.451 -4.738 -8.854 1.00 89.56 84 GLU A CA 1
ATOM 640 C C . GLU A 1 84 ? -9.118 -4.796 -7.366 1.00 89.56 84 GLU A C 1
ATOM 642 O O . GLU A 1 84 ? -9.781 -4.122 -6.581 1.00 89.56 84 GLU A O 1
ATOM 647 N N . GLN A 1 85 ? -8.066 -5.512 -6.967 1.00 87.38 85 GLN A N 1
ATOM 648 C CA . GLN A 1 85 ? -7.676 -5.609 -5.561 1.00 87.38 85 GLN A CA 1
ATOM 649 C C . GLN A 1 85 ? -7.366 -4.239 -4.956 1.00 87.38 85 GLN A C 1
ATOM 651 O O . GLN A 1 85 ? -7.909 -3.897 -3.907 1.00 87.38 85 GLN A O 1
ATOM 656 N N . VAL A 1 86 ? -6.537 -3.432 -5.611 1.00 89.00 86 VAL A N 1
ATOM 657 C CA . VAL A 1 86 ? -6.046 -2.164 -5.059 1.00 89.00 86 VAL A CA 1
ATOM 658 C C . VAL A 1 86 ? -7.143 -1.096 -5.045 1.00 89.00 86 VAL A C 1
ATOM 660 O O . VAL A 1 86 ? -7.405 -0.492 -4.001 1.00 89.00 86 VAL A O 1
ATOM 663 N N . PHE A 1 87 ? -7.834 -0.872 -6.166 1.00 88.56 87 PHE A N 1
ATOM 664 C CA . PHE A 1 87 ? -8.866 0.166 -6.247 1.00 88.56 87 PHE A CA 1
ATOM 665 C C . PHE A 1 87 ? -10.139 -0.224 -5.496 1.00 88.56 87 PHE A C 1
ATOM 667 O O . PHE A 1 87 ? -10.739 0.630 -4.837 1.00 88.56 87 PHE A O 1
ATOM 674 N N . THR A 1 88 ? -10.555 -1.493 -5.541 1.00 87.81 88 THR A N 1
ATOM 675 C CA . THR A 1 88 ? -11.744 -1.944 -4.799 1.00 87.81 88 THR A CA 1
ATOM 676 C C . THR A 1 88 ? -11.489 -1.893 -3.304 1.00 87.81 88 THR A C 1
ATOM 678 O O . THR A 1 88 ? -12.314 -1.335 -2.580 1.00 87.81 88 THR A O 1
ATOM 681 N N . THR A 1 89 ? -10.333 -2.369 -2.832 1.00 83.50 89 THR A N 1
ATOM 682 C CA . THR A 1 89 ? -9.976 -2.271 -1.407 1.00 83.50 89 THR A CA 1
ATOM 683 C C . THR A 1 89 ? -9.917 -0.814 -0.959 1.00 83.50 89 THR A C 1
ATOM 685 O O . THR A 1 89 ? -10.506 -0.474 0.068 1.00 83.50 89 THR A O 1
ATOM 688 N N . GLY A 1 90 ? -9.319 0.073 -1.761 1.00 80.88 90 GLY A N 1
ATOM 689 C CA . GLY A 1 90 ? -9.284 1.507 -1.471 1.00 80.88 90 GLY A CA 1
ATOM 690 C C . GLY A 1 90 ? -10.680 2.133 -1.355 1.00 80.88 90 GLY A C 1
ATOM 691 O O . GLY A 1 90 ? -10.963 2.856 -0.396 1.00 80.88 90 GLY A O 1
ATOM 692 N N . LYS A 1 91 ? -11.594 1.829 -2.287 1.00 85.62 91 LYS A N 1
ATOM 693 C CA . LYS A 1 91 ? -12.989 2.312 -2.249 1.00 85.62 91 LYS A CA 1
ATOM 694 C C . LYS A 1 91 ? -13.763 1.760 -1.058 1.00 85.62 91 LYS A C 1
ATOM 696 O O . LYS A 1 91 ? -14.470 2.518 -0.395 1.00 85.62 91 LYS A O 1
ATOM 701 N N . ILE A 1 92 ? -13.637 0.461 -0.788 1.00 86.56 92 ILE A N 1
ATOM 702 C CA . ILE A 1 92 ? -14.297 -0.191 0.345 1.00 86.56 92 ILE A CA 1
ATOM 703 C C . ILE A 1 92 ? -13.793 0.417 1.651 1.00 86.56 92 ILE A C 1
ATOM 705 O O . ILE A 1 92 ? -14.612 0.769 2.496 1.00 86.56 92 ILE A O 1
ATOM 709 N N . ARG A 1 93 ? -12.480 0.630 1.799 1.00 82.69 93 ARG A N 1
ATOM 710 C CA . ARG A 1 93 ? -11.921 1.279 2.988 1.00 82.69 93 ARG A CA 1
ATOM 711 C C . ARG A 1 93 ? -12.492 2.682 3.175 1.00 82.69 93 ARG A C 1
ATOM 713 O O . ARG A 1 93 ? -13.058 2.936 4.228 1.00 82.69 93 ARG A O 1
ATOM 720 N N . LYS A 1 94 ? -12.488 3.528 2.136 1.00 83.69 94 LYS A N 1
ATOM 721 C CA . LYS A 1 94 ? -13.103 4.872 2.193 1.00 83.69 94 LYS A CA 1
ATOM 722 C C . LYS A 1 94 ? -14.590 4.825 2.578 1.00 83.69 94 LYS A C 1
ATOM 724 O O . LYS A 1 94 ? -15.083 5.696 3.295 1.00 83.69 94 LYS A O 1
ATOM 729 N N . ALA A 1 95 ? -15.327 3.824 2.098 1.00 87.25 95 ALA A N 1
ATOM 730 C CA . ALA A 1 95 ? -16.730 3.641 2.456 1.00 87.25 95 ALA A CA 1
ATOM 731 C C . ALA A 1 95 ? -16.900 3.232 3.929 1.00 87.25 95 ALA A C 1
ATOM 733 O O . ALA A 1 95 ? -17.792 3.755 4.596 1.00 87.25 95 ALA A O 1
ATOM 734 N N . ILE A 1 96 ? -16.041 2.347 4.442 1.00 87.69 96 ILE A N 1
ATOM 735 C CA . ILE A 1 96 ? -16.010 1.942 5.854 1.00 87.69 96 ILE A CA 1
ATOM 736 C C . ILE A 1 96 ? -15.607 3.124 6.744 1.00 87.69 96 ILE A C 1
ATOM 738 O O . ILE A 1 96 ? -16.300 3.386 7.723 1.00 87.69 96 ILE A O 1
ATOM 742 N N . ASP A 1 97 ? -14.584 3.896 6.366 1.00 85.06 97 ASP A N 1
ATOM 743 C CA . ASP A 1 97 ? -14.174 5.121 7.067 1.00 85.06 97 ASP A CA 1
ATOM 744 C C . ASP A 1 97 ? -15.378 6.046 7.266 1.00 85.06 97 ASP A C 1
ATOM 746 O O . ASP A 1 97 ? -15.718 6.438 8.384 1.00 85.06 97 ASP A O 1
ATOM 750 N N . LYS A 1 98 ? -16.102 6.328 6.177 1.00 87.81 98 LYS A N 1
ATOM 751 C CA . LYS A 1 98 ? -17.311 7.153 6.220 1.00 87.81 98 LYS A CA 1
ATOM 752 C C . LYS A 1 98 ? -18.412 6.523 7.071 1.00 87.81 98 LYS A C 1
ATOM 754 O O . LYS A 1 98 ? -19.099 7.239 7.794 1.00 87.81 98 LYS A O 1
ATOM 759 N N . LEU A 1 99 ? -18.585 5.204 6.997 1.00 90.75 99 LEU A N 1
ATOM 760 C CA . LEU A 1 99 ? -19.603 4.477 7.750 1.00 90.75 99 LEU A CA 1
ATOM 761 C C . LEU A 1 99 ? -19.372 4.558 9.265 1.00 90.75 99 LEU A C 1
ATOM 763 O O . LEU A 1 99 ? -20.338 4.635 10.017 1.00 90.75 99 LEU A O 1
ATOM 767 N N . PHE A 1 100 ? -18.124 4.553 9.724 1.00 88.62 100 PHE A N 1
ATOM 768 C CA . PHE A 1 100 ? -17.807 4.629 11.151 1.00 88.62 100 PHE A CA 1
ATOM 769 C C . PHE A 1 100 ? -17.685 6.073 11.650 1.00 88.62 100 PHE A C 1
ATOM 771 O O . PHE A 1 100 ? -18.082 6.368 12.780 1.00 88.62 100 PHE A O 1
ATOM 778 N N . MET A 1 101 ? -17.206 6.991 10.806 1.00 86.38 101 MET A N 1
ATOM 779 C CA . MET A 1 101 ? -17.139 8.419 11.126 1.00 86.38 101 MET A CA 1
ATOM 780 C C . MET A 1 101 ? -18.515 9.090 11.114 1.00 86.38 101 MET A C 1
ATOM 782 O O . MET A 1 101 ? -18.790 9.958 11.940 1.00 86.38 101 MET A O 1
ATOM 786 N N . ASP A 1 102 ? -19.420 8.695 10.225 1.00 89.25 102 ASP A N 1
ATOM 787 C CA . ASP A 1 102 ? -20.785 9.217 10.189 1.00 89.25 102 ASP A CA 1
ATOM 788 C C . ASP A 1 102 ? -21.806 8.094 9.938 1.00 89.25 102 ASP A C 1
ATOM 790 O O . ASP A 1 102 ? -22.340 7.951 8.835 1.00 89.25 102 ASP A O 1
ATOM 794 N N . PRO A 1 103 ? -22.082 7.261 10.961 1.00 90.50 103 PRO A N 1
ATOM 795 C CA . PRO A 1 103 ? -22.916 6.082 10.795 1.00 90.50 103 PRO A CA 1
ATOM 796 C C . PRO A 1 103 ? -24.370 6.441 10.476 1.00 90.50 103 PRO A C 1
ATOM 798 O O . PRO A 1 103 ? -24.989 7.228 11.204 1.00 90.50 103 PRO A O 1
ATOM 801 N N . PRO A 1 104 ? -24.967 5.826 9.437 1.00 92.50 104 PRO A N 1
ATOM 802 C CA . PRO A 1 104 ? -26.364 6.033 9.106 1.00 92.50 104 PRO A CA 1
ATOM 803 C C . PRO A 1 104 ? -27.270 5.435 10.186 1.00 92.50 104 PRO A C 1
ATOM 805 O O . PRO A 1 104 ? -26.945 4.444 10.846 1.00 92.50 104 PRO A O 1
ATOM 808 N N . ASN A 1 105 ? -28.476 5.990 10.313 1.00 91.25 105 ASN A N 1
ATOM 809 C CA . ASN A 1 105 ? -29.460 5.538 11.300 1.00 91.25 105 ASN A CA 1
ATOM 810 C C . ASN A 1 105 ? -29.817 4.048 11.170 1.00 91.25 105 ASN A C 1
ATOM 812 O O . ASN A 1 105 ? -30.159 3.419 12.167 1.00 91.25 105 ASN A O 1
ATOM 816 N N . SER A 1 106 ? -29.749 3.475 9.964 1.00 93.44 106 SER A N 1
ATOM 817 C CA . SER A 1 106 ? -29.962 2.042 9.731 1.00 93.44 106 SER A CA 1
ATOM 818 C C . SER A 1 106 ? -28.916 1.182 10.444 1.00 93.44 106 SER A C 1
ATOM 820 O O . SER A 1 106 ? -29.289 0.230 11.126 1.00 93.44 106 SER A O 1
ATOM 822 N N . LEU A 1 107 ? -27.634 1.551 10.361 1.00 92.56 107 LEU A N 1
ATOM 823 C CA . LEU A 1 107 ? -26.548 0.861 11.058 1.00 92.56 107 LEU A CA 1
ATOM 824 C C . LEU A 1 107 ? -26.682 1.010 12.576 1.00 92.56 107 LEU A C 1
ATOM 826 O O . LEU A 1 107 ? -26.563 0.030 13.304 1.00 92.56 107 LEU A O 1
ATOM 830 N N . ILE A 1 108 ? -26.998 2.215 13.057 1.00 91.19 108 ILE A N 1
ATOM 831 C CA . ILE A 1 108 ? -27.211 2.454 14.491 1.00 91.19 108 ILE A CA 1
ATOM 832 C C . ILE A 1 108 ? -28.356 1.581 15.022 1.00 91.19 108 ILE A C 1
ATOM 834 O O . ILE A 1 108 ? -28.230 0.972 16.083 1.00 91.19 108 ILE A O 1
ATOM 838 N N . LYS A 1 109 ? -29.470 1.490 14.285 1.00 89.94 109 LYS A N 1
ATOM 839 C CA . LYS A 1 109 ? -30.599 0.619 14.645 1.00 89.94 109 LYS A CA 1
ATOM 840 C C . LYS A 1 109 ? -30.203 -0.858 14.643 1.00 89.94 109 LYS A C 1
ATOM 842 O O . LYS A 1 109 ? -30.577 -1.558 15.577 1.00 89.94 109 LYS A O 1
ATOM 847 N N . LEU A 1 110 ? -29.437 -1.302 13.644 1.00 92.75 110 LEU A N 1
ATOM 848 C CA . LEU A 1 110 ? -28.946 -2.679 13.544 1.00 92.75 110 LEU A CA 1
ATOM 849 C C . LEU A 1 110 ? -28.035 -3.048 14.722 1.00 92.75 110 LEU A C 1
ATOM 851 O O . LEU A 1 110 ? -28.184 -4.111 15.312 1.00 92.75 110 LEU A O 1
ATOM 855 N N . ILE A 1 111 ? -27.121 -2.161 15.114 1.00 91.00 111 ILE A N 1
ATOM 856 C CA . ILE A 1 111 ? -26.255 -2.403 16.275 1.00 91.00 111 ILE A CA 1
ATOM 857 C C . ILE A 1 111 ? -27.094 -2.477 17.552 1.00 91.00 111 ILE A C 1
ATOM 859 O O . ILE A 1 111 ? -26.924 -3.402 18.339 1.00 91.00 111 ILE A O 1
ATOM 863 N N . ARG A 1 112 ? -28.053 -1.562 17.745 1.00 90.81 112 ARG A N 1
ATOM 864 C CA . ARG A 1 112 ? -28.938 -1.588 18.923 1.00 90.81 112 ARG A CA 1
ATOM 865 C C . ARG A 1 112 ? -29.777 -2.866 18.996 1.00 90.81 112 ARG A C 1
ATOM 867 O O . ARG A 1 112 ? -29.921 -3.418 20.082 1.00 90.81 112 ARG A O 1
ATOM 874 N N . SER A 1 113 ? -30.278 -3.374 17.866 1.00 90.00 113 SER A N 1
ATOM 875 C CA . SER A 1 113 ? -31.033 -4.634 17.853 1.00 90.00 113 SER A CA 1
ATOM 876 C C . SER A 1 113 ? -30.165 -5.855 18.173 1.00 90.00 113 SER A C 1
ATOM 878 O O . SER A 1 113 ? -30.667 -6.813 18.757 1.00 90.00 113 SER A O 1
ATOM 880 N N . ILE A 1 114 ? -28.872 -5.823 17.833 1.00 92.00 114 ILE A N 1
ATOM 881 C CA . ILE A 1 114 ? -27.908 -6.877 18.183 1.00 92.00 114 ILE A CA 1
ATOM 882 C C . ILE A 1 114 ? -27.538 -6.822 19.670 1.00 92.00 114 ILE A C 1
ATOM 884 O O . ILE A 1 114 ? -27.488 -7.866 20.316 1.00 92.00 114 ILE A O 1
ATOM 888 N N . VAL A 1 115 ? -27.299 -5.625 20.218 1.00 88.56 115 VAL A N 1
ATOM 889 C CA . VAL A 1 115 ? -26.874 -5.453 21.619 1.00 88.56 115 VAL A CA 1
ATOM 890 C C . VAL A 1 115 ? -27.998 -5.796 22.608 1.00 88.56 115 VAL A C 1
ATOM 892 O O . VAL A 1 115 ? -27.707 -6.208 23.726 1.00 88.56 115 VAL A O 1
ATOM 895 N N . LYS A 1 116 ? -29.271 -5.702 22.188 1.00 82.94 116 LYS A N 1
ATOM 896 C CA . LYS A 1 116 ? -30.458 -6.029 23.009 1.00 82.94 116 LYS A CA 1
ATOM 897 C C . LYS A 1 116 ? -30.490 -5.289 24.356 1.00 82.94 116 LYS A C 1
ATOM 899 O O . LYS A 1 116 ? -31.035 -5.794 25.333 1.00 82.94 116 LYS A O 1
ATOM 904 N N . ASP A 1 117 ? -29.914 -4.089 24.384 1.00 82.19 117 ASP A N 1
ATOM 905 C CA . ASP A 1 117 ? -29.926 -3.184 25.528 1.00 82.19 117 ASP A CA 1
ATOM 906 C C . ASP A 1 117 ? -30.582 -1.863 25.113 1.00 82.19 117 ASP A C 1
ATOM 908 O O . ASP A 1 117 ? -30.014 -1.052 24.370 1.00 82.19 117 ASP A O 1
ATOM 912 N N . ASP A 1 118 ? -31.805 -1.657 25.595 1.00 78.88 118 ASP A N 1
ATOM 913 C CA . ASP A 1 118 ? -32.606 -0.474 25.289 1.00 78.88 118 ASP A CA 1
ATOM 914 C C . ASP A 1 118 ? -32.098 0.797 25.988 1.00 78.88 118 ASP A C 1
ATOM 916 O O . ASP A 1 118 ? -32.481 1.905 25.594 1.00 78.88 118 ASP A O 1
ATOM 920 N N . SER A 1 119 ? -31.201 0.672 26.974 1.00 84.31 119 SER A N 1
ATOM 921 C CA . SER A 1 119 ? -30.586 1.815 27.657 1.00 84.31 119 SER A CA 1
ATOM 922 C C . SER A 1 119 ? -29.577 2.560 26.775 1.00 84.31 119 SER A C 1
ATOM 924 O O . SER A 1 119 ? -29.322 3.751 26.990 1.00 84.31 119 SER A O 1
ATOM 926 N N . ILE A 1 120 ? -29.050 1.901 25.735 1.00 87.19 120 ILE A N 1
ATOM 927 C CA . ILE A 1 120 ? -28.058 2.479 24.829 1.00 87.19 120 ILE A CA 1
ATOM 928 C C . ILE A 1 120 ? -28.738 3.418 23.833 1.00 87.19 120 ILE A C 1
ATOM 930 O O . ILE A 1 120 ? -29.508 3.017 22.948 1.00 87.19 120 ILE A O 1
ATOM 934 N N . LYS A 1 121 ? -28.394 4.703 23.936 1.00 89.81 121 LYS A N 1
ATOM 935 C CA . LYS A 1 121 ? -28.899 5.754 23.051 1.00 89.81 121 LYS A CA 1
ATOM 936 C C . LYS A 1 121 ? -28.181 5.735 21.694 1.00 89.81 121 LYS A C 1
ATOM 938 O O . LYS A 1 121 ? -26.983 5.460 21.632 1.00 89.81 121 LYS A O 1
ATOM 943 N N . PRO A 1 122 ? -28.855 6.136 20.599 1.00 86.31 122 PRO A N 1
ATOM 944 C CA . PRO A 1 122 ? -28.246 6.264 19.268 1.00 86.31 122 PRO A CA 1
ATOM 945 C C . PRO A 1 122 ? -26.947 7.083 19.237 1.00 86.31 122 PRO A C 1
ATOM 947 O O . PRO A 1 122 ? -26.010 6.735 18.525 1.00 86.31 122 PRO A O 1
ATOM 950 N N . ILE A 1 123 ? -26.884 8.148 20.043 1.00 89.38 123 ILE A N 1
ATOM 951 C CA . ILE A 1 123 ? -25.706 9.017 20.161 1.00 89.38 123 ILE A CA 1
ATOM 952 C C . ILE A 1 123 ? -24.513 8.238 20.722 1.00 89.38 123 ILE A C 1
ATOM 954 O O . ILE A 1 123 ? -23.424 8.325 20.168 1.00 89.38 123 ILE A O 1
ATOM 958 N N . GLN A 1 124 ? -24.730 7.405 21.745 1.00 88.75 124 GLN A N 1
ATOM 959 C CA . GLN A 1 124 ? -23.671 6.592 22.344 1.00 88.75 124 GLN A CA 1
ATOM 960 C C . GLN A 1 124 ? -23.138 5.555 21.354 1.00 88.75 124 GLN A C 1
ATOM 962 O O . GLN A 1 124 ? -21.939 5.319 21.317 1.00 88.75 124 GLN A O 1
ATOM 967 N N . VAL A 1 125 ? -23.995 4.976 20.506 1.00 87.94 125 VAL A N 1
ATOM 968 C CA . VAL A 1 125 ? -23.545 4.077 19.428 1.00 87.94 125 VAL A CA 1
ATOM 969 C C . VAL A 1 125 ? -22.689 4.831 18.417 1.00 87.94 125 VAL A C 1
ATOM 971 O O . VAL A 1 125 ? -21.626 4.345 18.049 1.00 87.94 125 VAL A O 1
ATOM 974 N N . LYS A 1 126 ? -23.112 6.030 17.997 1.00 87.62 126 LYS A N 1
ATOM 975 C CA . LYS A 1 126 ? -22.343 6.868 17.067 1.00 87.62 126 LYS A CA 1
ATOM 976 C C . LYS A 1 126 ? -20.979 7.245 17.642 1.00 87.62 126 LYS A C 1
ATOM 978 O O . LYS A 1 126 ? -19.970 7.090 16.964 1.00 87.62 126 LYS A O 1
ATOM 983 N N . GLU A 1 127 ? -20.941 7.711 18.884 1.00 86.75 127 GLU A N 1
ATOM 984 C CA . GLU A 1 127 ? -19.698 8.057 19.578 1.00 86.75 127 GLU A CA 1
ATOM 985 C C . GLU A 1 127 ? -18.814 6.834 19.813 1.00 86.75 127 GLU A C 1
ATOM 987 O O . GLU A 1 127 ? -17.602 6.926 19.667 1.00 86.75 127 GLU A O 1
ATOM 992 N N . SER A 1 128 ? -19.387 5.675 20.137 1.00 87.50 128 SER A N 1
ATOM 993 C CA . SER A 1 128 ? -18.625 4.434 20.286 1.00 87.50 128 SER A CA 1
ATOM 994 C C . SER A 1 128 ? -18.080 3.923 18.958 1.00 87.50 128 SER A C 1
ATOM 996 O O . SER A 1 128 ? -16.927 3.533 18.927 1.00 87.50 128 SER A O 1
ATOM 998 N N . LEU A 1 129 ? -18.832 3.976 17.855 1.00 88.75 129 LEU A N 1
ATOM 999 C CA . LEU A 1 129 ? -18.312 3.625 16.527 1.00 88.75 129 LEU A CA 1
ATOM 1000 C C . LEU A 1 129 ? -17.178 4.551 16.105 1.00 88.75 129 LEU A C 1
ATOM 1002 O O . LEU A 1 129 ? -16.137 4.068 15.668 1.00 88.75 129 LEU A O 1
ATOM 1006 N N . LYS A 1 130 ? -17.356 5.863 16.304 1.00 85.50 130 LYS A N 1
ATOM 1007 C CA . LYS A 1 130 ? -16.294 6.841 16.085 1.00 85.50 130 LYS A CA 1
ATOM 1008 C C . LYS A 1 130 ? -15.077 6.516 16.929 1.00 85.50 130 LYS A C 1
ATOM 1010 O O . LYS A 1 130 ? -14.007 6.409 16.369 1.00 85.50 130 LYS A O 1
ATOM 1015 N N . ARG A 1 131 ? -15.235 6.317 18.241 1.00 81.38 131 ARG A N 1
ATOM 1016 C CA . ARG A 1 131 ? -14.129 5.991 19.153 1.00 81.38 131 ARG A CA 1
ATOM 1017 C C . ARG A 1 131 ? -13.475 4.657 18.847 1.00 81.38 131 ARG A C 1
ATOM 1019 O O . ARG A 1 131 ? -12.284 4.566 19.036 1.00 81.38 131 ARG A O 1
ATOM 1026 N N . LEU A 1 132 ? -14.205 3.637 18.410 1.00 83.31 132 LEU A N 1
ATOM 1027 C CA . LEU A 1 132 ? -13.622 2.341 18.059 1.00 83.31 132 LEU A CA 1
ATOM 1028 C C . LEU A 1 132 ? -12.847 2.436 16.749 1.00 83.31 132 LEU A C 1
ATOM 1030 O O . LEU A 1 132 ? -11.740 1.918 16.669 1.00 83.31 132 LEU A O 1
ATOM 1034 N N . TRP A 1 133 ? -13.392 3.126 15.742 1.00 84.44 133 TRP A N 1
ATOM 1035 C CA . TRP A 1 133 ? -12.674 3.377 14.492 1.00 84.44 133 TRP A CA 1
ATOM 1036 C C . TRP A 1 133 ? -11.457 4.245 14.731 1.00 84.44 133 TRP A C 1
ATOM 1038 O O . TRP A 1 133 ? -10.364 3.855 14.347 1.00 84.44 133 TRP A O 1
ATOM 1048 N N . LEU A 1 134 ? -11.664 5.340 15.468 1.00 69.00 134 LEU A N 1
ATOM 1049 C CA . LEU A 1 134 ? -10.609 6.210 15.926 1.00 69.00 134 LEU A CA 1
ATOM 1050 C C . LEU A 1 134 ? -9.615 5.426 16.751 1.00 69.00 134 LEU A C 1
ATOM 1052 O O . LEU A 1 134 ? -8.501 5.468 16.360 1.00 69.00 134 LEU A O 1
ATOM 1056 N N . GLN A 1 135 ? -9.914 4.587 17.738 1.00 61.78 135 GLN A N 1
ATOM 1057 C CA . GLN A 1 135 ? -8.902 3.758 18.430 1.00 61.78 135 GLN A CA 1
ATOM 1058 C C . GLN A 1 135 ? -8.178 2.777 17.492 1.00 61.78 135 GLN A C 1
ATOM 1060 O O . GLN A 1 135 ? -6.980 2.537 17.636 1.00 61.78 135 GLN A O 1
ATOM 1065 N N . THR A 1 136 ? -8.869 2.265 16.474 1.00 58.41 136 THR A N 1
ATOM 1066 C CA . THR A 1 136 ? -8.250 1.482 15.390 1.00 58.41 136 THR A CA 1
ATOM 1067 C C . THR A 1 136 ? -7.385 2.360 14.466 1.00 58.41 136 THR A C 1
ATOM 1069 O O . THR A 1 136 ? -6.590 1.830 13.696 1.00 58.41 136 THR A O 1
ATOM 1072 N N . SER A 1 137 ? -7.473 3.684 14.579 1.00 51.81 137 SER A N 1
ATOM 1073 C CA . SER A 1 137 ? -6.654 4.723 13.939 1.00 51.81 137 SER A CA 1
ATOM 1074 C C . SER A 1 137 ? -6.098 5.774 14.941 1.00 51.81 137 SER A C 1
ATOM 1076 O O . SER A 1 137 ? -5.862 6.901 14.560 1.00 51.81 137 SER A O 1
ATOM 1078 N N . GLU A 1 138 ? -6.001 5.477 16.246 1.00 41.31 138 GLU A N 1
ATOM 1079 C CA . GLU A 1 138 ? -5.759 6.404 17.391 1.00 41.31 138 GLU A CA 1
ATOM 1080 C C . GLU A 1 138 ? -5.291 5.626 18.641 1.00 41.31 138 GLU A C 1
ATOM 1082 O O . GLU A 1 138 ? -4.911 6.250 19.631 1.00 41.31 138 GLU A O 1
ATOM 1087 N N . ASN A 1 139 ? -4.992 4.320 18.545 1.00 45.75 139 ASN A N 1
ATOM 1088 C CA . ASN A 1 139 ? -3.760 3.748 19.147 1.00 45.75 139 ASN A CA 1
ATOM 1089 C C . ASN A 1 139 ? -2.483 4.408 18.539 1.00 45.75 139 ASN A C 1
ATOM 1091 O O . ASN A 1 139 ? -1.442 3.795 18.334 1.00 45.75 139 ASN A O 1
ATOM 1095 N N . GLU A 1 140 ? -2.632 5.687 18.214 1.00 48.66 140 GLU A N 1
ATOM 1096 C CA . GLU A 1 140 ? -1.855 6.653 17.473 1.00 48.66 140 GLU A CA 1
ATOM 1097 C C . GLU A 1 140 ? -1.811 7.979 18.272 1.00 48.66 140 GLU A C 1
ATOM 1099 O O . GLU A 1 140 ? -1.039 8.836 17.873 1.00 48.66 140 GLU A O 1
ATOM 1104 N N . ILE A 1 141 ? -2.510 8.157 19.421 1.00 44.84 141 ILE A N 1
ATOM 1105 C CA . ILE A 1 141 ? -2.218 9.221 20.418 1.00 44.84 141 ILE A CA 1
ATOM 1106 C C . ILE A 1 141 ? -2.637 8.799 21.856 1.00 44.84 141 ILE A C 1
ATOM 1108 O O . ILE A 1 141 ? -3.790 8.941 22.257 1.00 44.84 141 ILE A O 1
ATOM 1112 N N . SER A 1 142 ? -1.705 8.343 22.698 1.00 31.94 142 SER A N 1
ATOM 1113 C CA . SER A 1 142 ? -1.867 8.308 24.170 1.00 31.94 142 SER A CA 1
ATOM 1114 C C . SER A 1 142 ? -0.482 8.347 24.823 1.00 31.94 142 SER A C 1
ATOM 1116 O O . SER A 1 142 ? 0.411 7.652 24.358 1.00 31.94 142 SER A O 1
ATOM 1118 N N . SER A 1 143 ? -0.173 9.099 25.876 1.00 33.12 143 SER A N 1
ATOM 1119 C CA . SER A 1 143 ? -0.934 10.001 26.748 1.00 33.12 143 SER A CA 1
ATOM 1120 C C . SER A 1 143 ? 0.079 10.705 27.660 1.00 33.12 143 SER A C 1
ATOM 1122 O O . SER A 1 143 ? 0.942 10.021 28.202 1.00 33.12 143 SER A O 1
ATOM 1124 N N . ASP A 1 144 ? -0.048 12.025 27.834 1.00 32.25 144 ASP A N 1
ATOM 1125 C CA . ASP A 1 144 ? 0.189 12.792 29.078 1.00 32.25 144 ASP A CA 1
ATOM 1126 C C . ASP A 1 144 ? 0.811 14.162 28.799 1.00 32.25 144 ASP A C 1
ATOM 1128 O O . ASP A 1 144 ? 2.026 14.305 28.731 1.00 32.25 144 ASP A O 1
ATOM 1132 N N . TYR A 1 145 ? -0.014 15.211 28.780 1.00 27.16 145 TYR A N 1
ATOM 1133 C CA . TYR A 1 145 ? 0.470 16.544 29.139 1.00 27.16 145 TYR A CA 1
ATOM 1134 C C . TYR A 1 145 ? -0.499 17.208 30.113 1.00 27.16 145 TYR A C 1
ATOM 1136 O O . TYR A 1 145 ? -1.361 18.015 29.764 1.00 27.16 145 TYR A O 1
ATOM 1144 N N . LYS A 1 146 ? -0.317 16.850 31.389 1.00 26.34 146 LYS A N 1
ATOM 1145 C CA . LYS A 1 146 ? -0.634 17.732 32.513 1.00 26.34 146 LYS A CA 1
ATOM 1146 C C . LYS A 1 146 ? 0.218 19.003 32.407 1.00 26.34 146 LYS A C 1
ATOM 1148 O O . LYS A 1 146 ? 1.407 18.956 32.110 1.00 26.34 146 LYS A O 1
ATOM 1153 N N . PHE A 1 147 ? -0.421 20.134 32.676 1.00 24.31 147 PHE A N 1
ATOM 1154 C CA . PHE A 1 147 ? 0.171 21.469 32.724 1.00 24.31 147 PHE A CA 1
ATOM 1155 C C . PHE A 1 147 ? 1.211 21.647 33.858 1.00 24.31 147 PHE A C 1
ATOM 1157 O O . PHE A 1 147 ? 0.962 21.186 34.972 1.0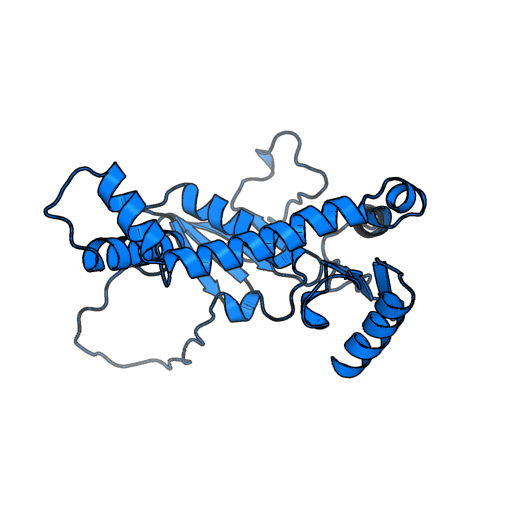0 24.31 147 PHE A O 1
ATOM 1164 N N . LYS A 1 148 ? 2.221 22.505 33.567 1.00 23.86 148 LYS A N 1
ATOM 1165 C CA . LYS A 1 148 ? 3.063 23.375 34.450 1.00 23.86 148 LYS A CA 1
ATOM 1166 C C . LYS A 1 148 ? 4.226 22.715 35.241 1.00 23.86 148 LYS A C 1
ATOM 1168 O O . LYS A 1 148 ? 4.006 21.700 35.878 1.00 23.86 148 LYS A O 1
ATOM 1173 N N . TYR A 1 149 ? 5.477 23.219 35.305 1.00 25.34 149 TYR A N 1
ATOM 1174 C CA . TYR A 1 149 ? 6.108 24.550 35.108 1.00 25.34 149 TYR A CA 1
ATOM 1175 C C . TYR A 1 149 ? 7.552 24.463 34.530 1.00 25.34 149 TYR A C 1
ATOM 1177 O O . TYR A 1 149 ? 8.160 23.399 34.502 1.00 25.34 149 TYR A O 1
ATOM 1185 N N . GLU A 1 150 ? 8.062 25.627 34.108 1.00 29.38 150 GLU A N 1
ATOM 1186 C CA . GLU A 1 150 ? 9.326 25.967 33.428 1.00 29.38 150 GLU A CA 1
ATOM 1187 C C . GLU A 1 150 ? 10.639 25.714 34.200 1.00 29.38 150 GLU A C 1
ATOM 1189 O O . GLU A 1 150 ? 10.724 25.972 35.399 1.00 29.38 150 GLU A O 1
ATOM 1194 N N . THR A 1 151 ? 11.707 25.413 33.449 1.00 27.72 151 THR A N 1
ATOM 1195 C CA . THR A 1 151 ? 13.044 26.027 33.601 1.00 27.72 151 THR A CA 1
ATOM 1196 C C . THR A 1 151 ? 13.689 26.206 32.213 1.00 27.72 151 THR A C 1
ATOM 1198 O O . THR A 1 151 ? 13.490 25.360 31.338 1.00 27.72 151 THR A O 1
ATOM 1201 N N . PRO A 1 152 ? 14.412 27.315 31.957 1.00 37.66 152 PRO A N 1
ATOM 1202 C CA . PRO A 1 152 ? 14.881 27.666 30.621 1.00 37.66 152 PRO A CA 1
ATOM 1203 C C . PRO A 1 152 ? 16.276 27.092 30.349 1.00 37.66 152 PRO A C 1
ATOM 1205 O O . PRO A 1 152 ? 17.147 27.160 31.212 1.00 37.66 152 PRO A O 1
ATOM 1208 N N . ASP A 1 153 ? 16.489 26.556 29.145 1.00 33.16 153 ASP A N 1
ATOM 1209 C CA . ASP A 1 153 ? 17.495 27.021 28.169 1.00 33.16 153 ASP A CA 1
ATOM 1210 C C . ASP A 1 153 ? 17.827 25.918 27.134 1.00 33.16 153 ASP A C 1
ATOM 1212 O O . ASP A 1 153 ? 17.837 24.729 27.456 1.00 33.16 153 ASP A O 1
ATOM 1216 N N . LYS A 1 154 ? 18.168 26.355 25.911 1.00 37.25 154 LYS A N 1
ATOM 1217 C CA . LYS A 1 154 ? 18.586 25.635 24.682 1.00 37.25 154 LYS A CA 1
ATOM 1218 C C . LYS A 1 154 ? 17.518 25.455 23.591 1.00 37.25 154 LYS A C 1
ATOM 1220 O O . LYS A 1 154 ? 16.888 24.415 23.440 1.00 37.25 154 LYS A O 1
ATOM 1225 N N . THR A 1 155 ? 17.393 26.514 22.784 1.00 41.25 155 THR A N 1
ATOM 1226 C CA . THR A 1 155 ? 17.187 26.499 21.316 1.00 41.25 155 THR A CA 1
ATOM 1227 C C . THR A 1 155 ? 16.333 25.359 20.738 1.00 41.25 155 THR A C 1
ATOM 1229 O O . THR A 1 155 ? 16.807 24.494 19.999 1.00 41.25 155 THR A O 1
ATOM 1232 N N . THR A 1 156 ? 15.024 25.408 20.976 1.00 36.00 156 THR A N 1
ATOM 1233 C CA . THR A 1 156 ? 14.048 24.541 20.307 1.00 36.00 156 THR A CA 1
ATOM 1234 C C . THR A 1 156 ? 13.834 24.973 18.853 1.00 36.00 156 THR A C 1
ATOM 1236 O O . THR A 1 156 ? 13.106 25.918 18.543 1.00 36.00 156 THR A O 1
ATOM 1239 N N . LYS A 1 157 ? 14.431 24.229 17.912 1.00 45.56 157 LYS A N 1
ATOM 1240 C CA . LYS A 1 157 ? 13.828 24.066 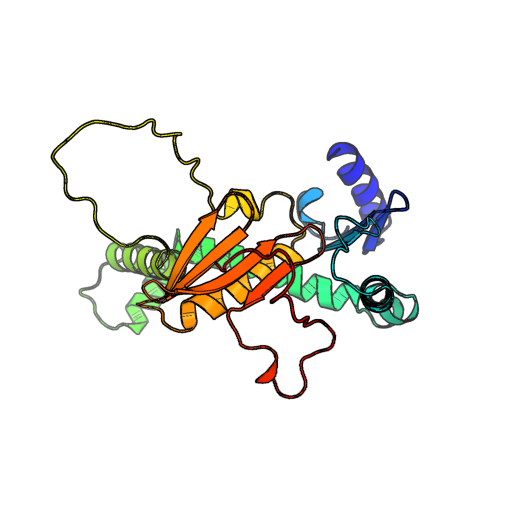16.580 1.00 45.56 157 LYS A CA 1
ATOM 1241 C C . LYS A 1 157 ? 12.420 23.519 16.818 1.00 45.56 157 LYS A C 1
ATOM 1243 O O . LYS A 1 157 ? 12.302 22.429 17.367 1.00 45.56 157 LYS A O 1
ATOM 1248 N N . LYS A 1 158 ? 11.377 24.259 16.431 1.00 42.22 158 LYS A N 1
ATOM 1249 C CA . LYS A 1 158 ? 10.006 23.728 16.384 1.00 42.22 158 LYS A CA 1
ATOM 1250 C C . LYS A 1 158 ? 10.042 22.397 15.626 1.00 42.22 158 LYS A C 1
ATOM 1252 O O . LYS A 1 158 ? 10.407 22.386 14.449 1.00 42.22 158 LYS A O 1
ATOM 1257 N N . GLU A 1 159 ? 9.749 21.294 16.313 1.00 56.31 159 GLU A N 1
ATOM 1258 C CA . GLU A 1 159 ? 9.547 19.989 15.685 1.00 56.31 159 GLU A CA 1
ATOM 1259 C C . GLU A 1 159 ? 8.406 20.190 14.679 1.00 56.31 159 GLU A C 1
ATOM 1261 O O . GLU A 1 159 ? 7.303 20.577 15.058 1.00 56.31 159 GLU A O 1
ATOM 1266 N N . LYS A 1 160 ? 8.692 20.056 13.377 1.00 70.31 160 LYS A N 1
ATOM 1267 C CA . LYS A 1 160 ? 7.615 19.956 12.393 1.00 70.31 160 LYS A CA 1
ATOM 1268 C C . LYS A 1 160 ? 6.894 18.650 12.688 1.00 70.31 160 LYS A C 1
ATOM 1270 O O . LYS A 1 160 ? 7.531 17.598 12.674 1.00 70.31 160 LYS A O 1
ATOM 1275 N N . GLU A 1 161 ? 5.611 18.753 12.987 1.00 79.25 161 GLU A N 1
ATOM 1276 C CA . GLU A 1 161 ? 4.725 17.608 13.113 1.00 79.25 161 GLU A CA 1
ATOM 1277 C C . GLU A 1 161 ? 4.452 17.063 11.705 1.00 79.25 161 GLU A C 1
ATOM 1279 O O . GLU A 1 161 ? 4.234 17.836 10.769 1.00 79.25 161 GLU A O 1
ATOM 1284 N N . TYR A 1 162 ? 4.584 15.749 11.546 1.00 89.38 162 TYR A N 1
ATOM 1285 C CA . TYR A 1 162 ? 4.278 15.021 10.317 1.00 89.38 162 TYR A CA 1
ATOM 1286 C C . TYR A 1 162 ? 3.115 14.079 10.632 1.00 89.38 162 TYR A C 1
ATOM 1288 O O . TYR A 1 162 ? 3.047 13.561 11.747 1.00 89.38 162 TYR A O 1
ATOM 1296 N N . ASP A 1 163 ? 2.231 13.856 9.671 1.00 89.81 163 ASP A N 1
ATOM 1297 C CA . ASP A 1 163 ? 1.036 13.017 9.791 1.00 89.81 163 ASP A CA 1
ATOM 1298 C C . ASP A 1 163 ? 0.989 11.955 8.681 1.00 89.81 163 ASP A C 1
ATOM 1300 O O . ASP A 1 163 ? 1.917 11.831 7.875 1.00 89.81 163 ASP A O 1
ATOM 1304 N N . GLU A 1 164 ? -0.067 11.137 8.660 1.00 90.19 164 GLU A N 1
ATOM 1305 C CA . GLU A 1 164 ? -0.246 10.127 7.615 1.00 90.19 164 GLU A CA 1
ATOM 1306 C C . GLU A 1 164 ? -0.340 10.780 6.236 1.00 90.19 164 GLU A C 1
ATOM 1308 O O . GLU A 1 164 ? 0.351 10.349 5.306 1.00 90.19 164 GLU A O 1
ATOM 1313 N N . GLU A 1 165 ? -1.154 11.830 6.123 1.00 90.81 165 GLU A N 1
ATOM 1314 C CA . GLU A 1 165 ? -1.415 12.584 4.901 1.00 90.81 165 GLU A CA 1
ATOM 1315 C C . GLU A 1 165 ? -0.112 13.024 4.233 1.00 90.81 165 GLU A C 1
ATOM 1317 O O . GLU A 1 165 ? 0.072 12.776 3.039 1.00 90.81 165 GLU A O 1
ATOM 1322 N N . TYR A 1 166 ? 0.838 13.559 5.004 1.00 91.44 166 TYR A N 1
ATOM 1323 C CA . TYR A 1 166 ? 2.165 13.941 4.523 1.00 91.44 166 TYR A CA 1
ATOM 1324 C C . TYR A 1 166 ? 2.917 12.795 3.828 1.00 91.44 166 TYR A C 1
ATOM 1326 O O . TYR A 1 166 ? 3.633 13.013 2.848 1.00 91.44 166 TYR A O 1
ATOM 1334 N N . HIS A 1 167 ? 2.793 11.565 4.329 1.00 91.94 167 HIS A N 1
ATOM 1335 C CA . HIS A 1 167 ? 3.511 10.409 3.790 1.00 91.94 167 HIS A CA 1
ATOM 1336 C C . HIS A 1 167 ? 2.811 9.752 2.598 1.00 91.94 167 HIS A C 1
ATOM 1338 O O . HIS A 1 167 ? 3.498 9.199 1.727 1.00 91.94 167 HIS A O 1
ATOM 1344 N N . ILE A 1 168 ? 1.476 9.781 2.565 1.00 92.44 168 ILE A N 1
ATOM 1345 C CA . ILE A 1 168 ? 0.672 9.144 1.512 1.00 92.44 168 ILE A CA 1
ATOM 1346 C C . ILE A 1 168 ? 0.387 10.075 0.329 1.00 92.44 168 ILE A C 1
ATOM 1348 O O . ILE A 1 168 ? 0.031 9.591 -0.748 1.00 92.44 168 ILE A O 1
ATOM 1352 N N . GLU A 1 169 ? 0.558 11.390 0.488 1.00 90.06 169 GLU A N 1
ATOM 1353 C CA . GLU A 1 169 ? 0.288 12.359 -0.572 1.00 90.06 169 GLU A CA 1
ATOM 1354 C C . GLU A 1 169 ? 1.089 12.046 -1.849 1.00 90.06 169 GLU A C 1
ATOM 1356 O O . GLU A 1 169 ? 2.313 11.878 -1.849 1.00 90.06 169 GLU A O 1
ATOM 1361 N N . GLY A 1 170 ? 0.372 11.947 -2.973 1.00 87.50 170 GLY A N 1
ATOM 1362 C CA . GLY A 1 170 ? 0.953 11.689 -4.291 1.00 87.50 170 GLY A CA 1
ATOM 1363 C C . GLY A 1 170 ? 1.547 10.288 -4.480 1.00 87.50 170 GLY A C 1
ATOM 1364 O O . GLY A 1 170 ? 2.213 10.051 -5.493 1.00 87.50 170 GLY A O 1
ATOM 1365 N N . LYS A 1 171 ? 1.338 9.361 -3.538 1.00 92.00 171 LYS A N 1
ATOM 1366 C CA . LYS A 1 171 ? 1.758 7.961 -3.667 1.00 92.00 171 LYS A CA 1
ATOM 1367 C C . LYS A 1 171 ? 0.766 7.167 -4.522 1.00 92.00 171 LYS A C 1
ATOM 1369 O O . LYS A 1 171 ? -0.434 7.419 -4.437 1.00 92.00 171 LYS A O 1
ATOM 1374 N N . PRO A 1 172 ? 1.232 6.188 -5.323 1.00 93.12 172 PRO A N 1
ATOM 1375 C CA . PRO A 1 172 ? 0.327 5.261 -5.994 1.00 93.12 172 PRO A CA 1
ATOM 1376 C C . PRO A 1 172 ? -0.560 4.521 -4.994 1.00 93.12 172 PRO A C 1
ATOM 1378 O O . PRO A 1 172 ? -0.105 4.211 -3.887 1.00 93.12 172 PRO A O 1
ATOM 1381 N N . GLN A 1 173 ? -1.783 4.175 -5.402 1.00 90.44 173 GLN A N 1
ATOM 1382 C CA . GLN A 1 173 ? -2.737 3.515 -4.508 1.00 90.44 173 GLN A CA 1
ATOM 1383 C C . GLN A 1 173 ? -2.160 2.212 -3.934 1.00 90.44 173 GLN A C 1
ATOM 1385 O O . GLN A 1 173 ? -2.326 1.950 -2.748 1.00 90.44 173 GLN A O 1
ATOM 1390 N N . GLU A 1 174 ? -1.399 1.442 -4.716 1.00 93.12 174 GLU A N 1
ATOM 1391 C CA . GLU A 1 174 ? -0.744 0.221 -4.228 1.00 93.12 174 GLU A CA 1
ATOM 1392 C C . GLU A 1 174 ? 0.205 0.480 -3.046 1.00 93.12 174 GLU A C 1
ATOM 1394 O O . GLU A 1 174 ? 0.213 -0.280 -2.080 1.00 93.12 174 GLU A O 1
ATOM 1399 N N . VAL A 1 175 ? 0.985 1.564 -3.089 1.00 94.00 175 VAL A N 1
ATOM 1400 C CA . VAL A 1 175 ? 1.933 1.908 -2.017 1.00 94.00 175 VAL A CA 1
ATOM 1401 C C . VAL A 1 175 ? 1.186 2.290 -0.743 1.00 94.00 175 VAL A C 1
ATOM 1403 O O . VAL A 1 175 ? 1.587 1.887 0.349 1.00 94.00 175 VAL A O 1
ATOM 1406 N N . VAL A 1 176 ? 0.087 3.036 -0.880 1.00 93.31 176 VAL A N 1
ATOM 1407 C CA . VAL A 1 176 ? -0.773 3.428 0.245 1.00 93.31 176 VAL A CA 1
ATOM 1408 C C . VAL A 1 176 ? -1.415 2.198 0.885 1.00 93.31 176 VAL A C 1
ATOM 1410 O O . VAL A 1 176 ? -1.370 2.037 2.103 1.00 93.31 176 VAL A O 1
ATOM 1413 N N . GLU A 1 177 ? -1.968 1.298 0.075 1.00 92.06 177 GLU A N 1
ATOM 1414 C CA . GLU A 1 177 ? -2.595 0.056 0.536 1.00 92.06 177 GLU A CA 1
ATOM 1415 C C . GLU A 1 177 ? -1.593 -0.876 1.231 1.00 92.06 177 GLU A C 1
ATOM 1417 O O . GLU A 1 177 ? -1.875 -1.435 2.299 1.00 92.06 177 GLU A O 1
ATOM 1422 N N . LEU A 1 178 ? -0.387 -0.994 0.671 1.00 93.06 178 LEU A N 1
ATOM 1423 C CA . LEU A 1 178 ? 0.692 -1.768 1.272 1.00 93.06 178 LEU A CA 1
ATOM 1424 C C . LEU A 1 178 ? 1.133 -1.160 2.610 1.00 93.06 178 LEU A C 1
ATOM 1426 O O . LEU A 1 178 ? 1.303 -1.894 3.584 1.00 93.06 178 LEU A O 1
ATOM 1430 N N . PHE A 1 179 ? 1.265 0.169 2.689 1.00 95.19 179 PHE A N 1
ATOM 1431 C CA . PHE A 1 179 ? 1.610 0.851 3.938 1.00 95.19 179 PHE A CA 1
ATOM 1432 C C . PHE A 1 179 ? 0.559 0.589 5.014 1.00 95.19 179 PHE A C 1
ATOM 1434 O O . PHE A 1 179 ? 0.920 0.152 6.101 1.00 95.19 179 PHE A O 1
ATOM 1441 N N . LYS A 1 180 ? -0.730 0.755 4.698 1.00 92.06 180 LYS A N 1
ATOM 1442 C CA . LYS A 1 180 ? -1.834 0.493 5.638 1.00 92.06 180 LYS A CA 1
ATOM 1443 C C . LYS A 1 180 ? -1.857 -0.951 6.129 1.00 92.06 180 LYS A C 1
ATOM 1445 O O . LYS A 1 180 ? -2.192 -1.210 7.282 1.00 92.06 180 LYS A O 1
ATOM 1450 N N . THR A 1 181 ? -1.478 -1.895 5.271 1.00 90.88 181 THR A N 1
ATOM 1451 C CA . THR A 1 181 ? -1.372 -3.311 5.640 1.00 90.88 181 THR A CA 1
ATOM 1452 C C . THR A 1 181 ? -0.254 -3.539 6.657 1.00 90.88 181 THR A C 1
ATOM 1454 O O . THR A 1 181 ? -0.491 -4.177 7.683 1.00 90.88 181 THR A O 1
ATOM 1457 N N . ILE A 1 182 ? 0.941 -2.987 6.414 1.00 92.56 182 ILE A N 1
ATOM 1458 C CA . ILE A 1 182 ? 2.068 -3.075 7.358 1.00 92.56 182 ILE A CA 1
ATOM 1459 C C . ILE A 1 182 ? 1.750 -2.336 8.654 1.00 92.56 182 ILE A C 1
ATOM 1461 O O . ILE A 1 182 ? 2.021 -2.849 9.733 1.00 92.56 182 ILE A O 1
ATOM 1465 N N . ASP A 1 183 ? 1.147 -1.158 8.555 1.00 92.50 183 ASP A N 1
ATOM 1466 C CA . ASP A 1 183 ? 0.767 -0.349 9.700 1.00 92.50 183 ASP A CA 1
ATOM 1467 C C . ASP A 1 183 ? -0.177 -1.105 10.640 1.00 92.50 183 ASP A C 1
ATOM 1469 O O . ASP A 1 183 ? 0.110 -1.260 11.829 1.00 92.50 183 ASP A O 1
ATOM 1473 N N . ASN A 1 184 ? -1.256 -1.661 10.086 1.00 88.81 184 ASN A N 1
ATOM 1474 C CA . ASN A 1 184 ? -2.191 -2.485 10.836 1.00 88.81 184 ASN A CA 1
ATOM 1475 C C . ASN A 1 184 ? -1.504 -3.734 11.412 1.00 88.81 184 ASN A C 1
ATOM 1477 O O . ASN A 1 184 ? -1.754 -4.108 12.555 1.00 88.81 184 ASN A O 1
ATOM 1481 N N . PHE A 1 185 ? -0.611 -4.375 10.653 1.00 90.25 185 PHE A N 1
ATOM 1482 C CA 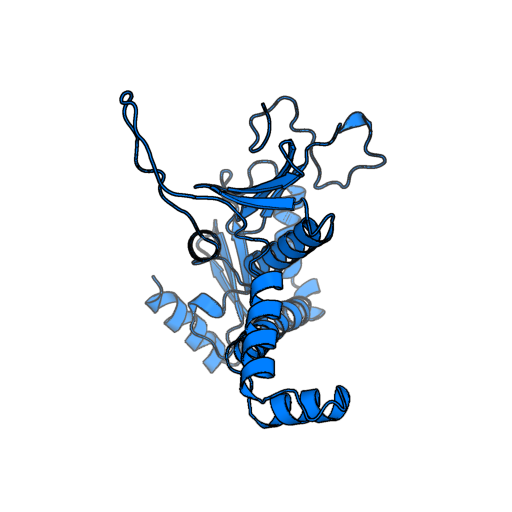. PHE A 1 185 ? 0.155 -5.521 11.142 1.00 90.25 185 PHE A CA 1
ATOM 1483 C C . PHE A 1 185 ? 1.033 -5.154 12.349 1.00 90.25 185 PHE A C 1
ATOM 1485 O O . PHE A 1 185 ? 0.988 -5.838 13.369 1.00 90.25 185 PHE A O 1
ATOM 1492 N N . CYS A 1 186 ? 1.787 -4.055 12.270 1.00 90.75 186 CYS A N 1
ATOM 1493 C CA . CYS A 1 186 ? 2.654 -3.595 13.351 1.00 90.75 186 CYS A CA 1
ATOM 1494 C C . CYS A 1 186 ? 1.860 -3.228 14.610 1.00 90.75 186 CYS A C 1
ATOM 1496 O O . CYS A 1 186 ? 2.269 -3.599 15.708 1.00 90.75 186 CYS A O 1
ATOM 1498 N N . ARG A 1 187 ? 0.725 -2.535 14.470 1.00 87.56 187 ARG A N 1
ATOM 1499 C CA . ARG A 1 187 ? -0.102 -2.115 15.615 1.00 87.56 187 ARG A CA 1
ATOM 1500 C C . ARG A 1 187 ? -0.843 -3.275 16.278 1.00 87.56 187 ARG A C 1
ATOM 1502 O O . ARG A 1 187 ? -1.045 -3.249 17.485 1.00 87.56 187 ARG A O 1
ATOM 1509 N N . ASN A 1 188 ? -1.182 -4.318 15.523 1.00 84.94 188 ASN A N 1
ATOM 1510 C CA . ASN A 1 188 ? -1.820 -5.515 16.076 1.00 84.94 188 ASN A CA 1
ATOM 1511 C C . ASN A 1 188 ? -0.847 -6.468 16.787 1.00 84.94 188 ASN A C 1
ATOM 1513 O O . ASN A 1 188 ? -1.300 -7.439 17.388 1.00 84.94 188 ASN A O 1
ATOM 1517 N N . PHE A 1 189 ? 0.465 -6.211 16.734 1.00 83.88 189 PHE A N 1
ATOM 1518 C CA . PHE A 1 189 ? 1.458 -7.038 17.422 1.00 83.88 189 PHE A CA 1
ATOM 1519 C C . PHE A 1 189 ? 1.329 -6.943 18.949 1.00 83.88 189 PHE A C 1
ATOM 1521 O O . PHE A 1 189 ? 1.276 -7.958 19.637 1.00 83.88 189 PHE A O 1
ATOM 1528 N N . ASP A 1 190 ? 1.232 -5.720 19.465 1.00 83.75 190 ASP A N 1
ATOM 1529 C CA . ASP A 1 190 ? 0.858 -5.429 20.847 1.00 83.75 190 ASP A CA 1
ATOM 1530 C C . ASP A 1 190 ? 0.078 -4.102 20.850 1.00 83.75 190 ASP A C 1
ATOM 1532 O O . ASP A 1 190 ? 0.687 -3.028 20.895 1.00 83.75 190 ASP A O 1
ATOM 1536 N N . PRO A 1 191 ? -1.267 -4.158 20.770 1.00 79.31 191 PRO A N 1
ATOM 1537 C CA . PRO A 1 191 ? -2.110 -2.969 20.639 1.00 79.31 191 PRO A CA 1
ATOM 1538 C C . PRO A 1 191 ? -1.995 -1.972 21.793 1.00 79.31 191 PRO A C 1
ATOM 1540 O O . PRO A 1 191 ? -2.479 -0.851 21.665 1.00 79.31 191 PRO A O 1
ATOM 1543 N N . VAL A 1 192 ? -1.417 -2.381 22.926 1.00 79.88 192 VAL A N 1
ATOM 1544 C CA . VAL A 1 192 ? -1.283 -1.543 24.121 1.00 79.88 192 VAL A CA 1
ATOM 1545 C C . VAL A 1 192 ? 0.080 -0.859 24.154 1.00 79.88 192 VAL A C 1
ATOM 1547 O O . VAL A 1 192 ? 0.173 0.296 24.561 1.00 79.88 192 VAL A O 1
ATOM 1550 N N . ASN A 1 193 ? 1.138 -1.559 23.739 1.00 86.19 193 ASN A N 1
ATOM 1551 C CA . ASN A 1 193 ? 2.515 -1.097 23.935 1.00 86.19 193 ASN A CA 1
ATOM 1552 C C . ASN A 1 193 ? 3.214 -0.604 22.661 1.00 86.19 193 ASN A C 1
ATOM 1554 O O . ASN A 1 193 ? 4.307 -0.032 22.765 1.00 86.19 193 ASN A O 1
ATOM 1558 N N . VAL A 1 194 ? 2.638 -0.838 21.478 1.00 89.81 194 VAL A N 1
ATOM 1559 C CA . VAL A 1 194 ? 3.187 -0.346 20.209 1.00 89.81 194 VAL A CA 1
ATOM 1560 C C . VAL A 1 194 ? 2.810 1.119 19.998 1.00 89.81 194 VAL A C 1
ATOM 1562 O O . VAL A 1 194 ? 1.643 1.471 19.882 1.00 89.81 194 VAL A O 1
ATOM 1565 N N . GLU A 1 195 ? 3.828 1.963 19.868 1.00 90.38 195 GLU A N 1
ATOM 1566 C CA . GLU A 1 195 ? 3.720 3.368 19.488 1.00 90.38 195 GLU A CA 1
ATOM 1567 C C . GLU A 1 195 ? 4.164 3.553 18.033 1.00 90.38 195 GLU A C 1
ATOM 1569 O O . GLU A 1 195 ? 5.202 3.023 17.611 1.00 90.38 195 GLU A O 1
ATOM 1574 N N . ARG A 1 196 ? 3.415 4.368 17.285 1.00 91.75 196 ARG A N 1
ATOM 1575 C CA . ARG A 1 196 ? 3.776 4.828 15.944 1.00 91.75 196 ARG A CA 1
ATOM 1576 C C . ARG A 1 196 ? 4.082 6.323 15.960 1.00 91.75 196 ARG A C 1
ATOM 1578 O O . ARG A 1 196 ? 3.276 7.111 16.437 1.00 91.75 196 ARG A O 1
ATOM 1585 N N . LYS A 1 197 ? 5.211 6.728 15.372 1.00 92.12 197 LYS A N 1
ATOM 1586 C CA . LYS A 1 197 ? 5.562 8.145 15.177 1.00 92.12 197 LYS A CA 1
ATOM 1587 C C . LYS A 1 197 ? 5.927 8.420 13.723 1.00 92.12 197 LYS A C 1
ATOM 1589 O O . LYS A 1 197 ? 6.803 7.756 13.164 1.00 92.12 197 LYS A O 1
ATOM 1594 N N . TYR A 1 198 ? 5.301 9.437 13.141 1.00 93.44 198 TYR A N 1
ATOM 1595 C CA . TYR A 1 198 ? 5.659 9.972 11.833 1.00 93.44 198 TYR A CA 1
ATOM 1596 C C . TYR A 1 198 ? 6.858 10.912 11.964 1.00 93.44 198 TYR A C 1
ATOM 1598 O O . TYR A 1 198 ? 6.868 11.854 12.758 1.00 93.44 198 TYR A O 1
ATOM 1606 N N . LEU A 1 199 ? 7.911 10.626 11.207 1.00 92.50 199 LEU A N 1
ATOM 1607 C CA . LEU A 1 199 ? 9.103 11.459 11.108 1.00 92.50 199 LEU A CA 1
ATOM 1608 C C . LEU A 1 199 ? 9.265 11.901 9.661 1.00 92.50 199 LEU A C 1
ATOM 1610 O O . LEU A 1 199 ? 8.814 11.224 8.750 1.00 92.50 199 LEU A O 1
ATOM 1614 N N . ALA A 1 200 ? 10.034 12.966 9.437 1.00 90.50 200 ALA A N 1
ATOM 1615 C CA . ALA A 1 200 ? 10.189 13.616 8.131 1.00 90.50 200 ALA A CA 1
ATOM 1616 C C . ALA A 1 200 ? 10.407 12.694 6.914 1.00 90.50 200 ALA A C 1
ATOM 1618 O O . ALA A 1 200 ? 10.112 13.084 5.791 1.00 90.50 200 ALA A O 1
ATOM 1619 N N . LYS A 1 201 ? 10.995 11.507 7.107 1.00 90.00 201 LYS A N 1
ATOM 1620 C CA . LYS A 1 201 ? 11.268 10.549 6.026 1.00 90.00 201 LYS A CA 1
ATOM 1621 C C . LYS A 1 201 ? 10.618 9.186 6.213 1.00 90.00 201 LYS A C 1
ATOM 1623 O O . LYS A 1 201 ? 10.492 8.460 5.239 1.00 90.00 201 LYS A O 1
ATOM 1628 N N . TYR A 1 202 ? 10.267 8.789 7.428 1.00 93.31 202 TYR A N 1
ATOM 1629 C CA . TYR A 1 202 ? 9.836 7.421 7.695 1.00 93.31 202 TYR A CA 1
ATOM 1630 C C . TYR A 1 202 ? 8.880 7.369 8.878 1.00 93.31 202 TYR A C 1
ATOM 1632 O O . TYR A 1 202 ? 8.899 8.229 9.756 1.00 93.31 202 TYR A O 1
ATOM 1640 N N . VAL A 1 203 ? 8.078 6.316 8.900 1.00 95.31 203 VAL A N 1
ATOM 1641 C CA . VAL A 1 203 ? 7.189 5.966 9.999 1.00 95.31 203 VAL A CA 1
ATOM 1642 C C . VAL A 1 203 ? 7.931 5.003 10.912 1.00 95.31 203 VAL A C 1
ATOM 1644 O O . VAL A 1 203 ? 8.487 4.002 10.454 1.00 95.31 203 VAL A O 1
ATOM 1647 N N . LYS A 1 204 ? 7.994 5.326 12.199 1.00 94.44 204 LYS A N 1
ATOM 1648 C CA . LYS A 1 204 ? 8.710 4.557 13.217 1.00 94.44 204 LYS A CA 1
ATOM 1649 C C . LYS A 1 204 ? 7.708 3.804 14.083 1.00 94.44 204 LYS A C 1
ATOM 1651 O O . LYS A 1 204 ? 6.805 4.439 14.620 1.00 94.44 204 LYS A O 1
ATOM 1656 N N . TYR A 1 205 ? 7.937 2.510 14.291 1.00 94.12 205 TYR A N 1
ATOM 1657 C CA . TYR A 1 205 ? 7.199 1.685 15.245 1.00 94.12 205 TYR A CA 1
ATOM 1658 C C . TYR A 1 205 ? 8.120 1.243 16.384 1.00 94.12 205 TYR A C 1
ATOM 1660 O O . TYR A 1 205 ? 9.205 0.687 16.160 1.00 94.12 205 TYR A O 1
ATOM 1668 N N . SER A 1 206 ? 7.693 1.494 17.617 1.00 92.69 206 SER A N 1
ATOM 1669 C CA . SER A 1 206 ? 8.413 1.118 18.834 1.00 92.69 206 SER A CA 1
ATOM 1670 C C . SER A 1 206 ? 7.503 0.407 19.817 1.00 92.69 206 SER A C 1
ATOM 1672 O O . SER A 1 206 ? 6.355 0.789 19.968 1.00 92.69 206 SER A O 1
ATOM 1674 N N . CYS A 1 207 ? 8.028 -0.599 20.511 1.00 90.19 207 CYS A N 1
ATOM 1675 C CA . CYS A 1 207 ? 7.364 -1.202 21.660 1.00 90.19 207 CYS A CA 1
ATOM 1676 C C . CYS A 1 207 ? 8.065 -0.705 22.924 1.00 90.19 207 CYS A C 1
ATOM 1678 O O . CYS A 1 207 ? 9.283 -0.882 23.084 1.00 90.19 207 CYS A O 1
ATOM 1680 N N . SER A 1 208 ? 7.316 -0.031 23.796 1.00 84.19 208 SER A N 1
ATOM 1681 C CA . SER A 1 208 ? 7.844 0.687 24.964 1.00 84.19 208 SER A CA 1
ATOM 1682 C C . SER A 1 208 ? 8.903 1.742 24.592 1.00 84.19 208 SER A C 1
ATOM 1684 O O . SER A 1 208 ? 8.571 2.887 24.322 1.00 84.19 208 SER A O 1
ATOM 1686 N N . LYS A 1 209 ? 10.195 1.384 24.573 1.00 81.06 209 LYS A N 1
ATOM 1687 C CA . LYS A 1 209 ? 11.306 2.281 24.190 1.00 81.06 209 LYS A CA 1
ATOM 1688 C C . LYS A 1 209 ? 12.195 1.715 23.085 1.00 81.06 209 LYS A C 1
ATOM 1690 O O . LYS A 1 209 ? 13.101 2.408 22.627 1.00 81.06 209 LYS A O 1
ATOM 1695 N N . SER A 1 210 ? 11.967 0.473 22.652 1.00 87.75 210 SER A N 1
ATOM 1696 C CA . SER A 1 210 ? 12.757 -0.136 21.583 1.00 87.75 210 SER A CA 1
ATOM 1697 C C . SER A 1 210 ? 12.024 -0.010 20.258 1.00 87.75 210 SER A C 1
ATOM 1699 O O . SER A 1 210 ? 10.904 -0.490 20.104 1.00 87.75 210 SER A O 1
ATOM 1701 N N . ILE A 1 211 ? 12.690 0.596 19.280 1.00 91.50 211 ILE A N 1
ATOM 1702 C CA . ILE A 1 211 ? 12.264 0.561 17.880 1.00 91.50 211 ILE A CA 1
ATOM 1703 C C . ILE A 1 211 ? 12.386 -0.882 17.392 1.00 91.50 211 ILE A C 1
ATOM 1705 O O . ILE A 1 211 ? 13.398 -1.529 17.665 1.00 91.50 211 ILE A O 1
ATOM 1709 N N . PHE A 1 212 ? 11.371 -1.381 16.693 1.00 92.75 212 PHE A N 1
ATOM 1710 C CA . PHE A 1 212 ? 11.418 -2.708 16.070 1.00 92.75 212 PHE A CA 1
ATOM 1711 C C . PHE A 1 212 ? 11.223 -2.658 14.554 1.00 92.75 212 PHE A C 1
ATOM 1713 O O . PHE A 1 212 ? 11.734 -3.529 13.852 1.00 92.75 212 PHE A O 1
ATOM 1720 N N . CYS A 1 213 ? 10.531 -1.636 14.044 1.00 94.38 213 CYS A N 1
ATOM 1721 C CA . CYS A 1 213 ? 10.246 -1.484 12.623 1.00 94.38 213 CYS A CA 1
ATOM 1722 C C . CYS A 1 213 ? 10.293 -0.007 12.214 1.00 94.38 213 CYS A C 1
ATOM 1724 O O . CYS A 1 213 ? 9.837 0.876 12.945 1.00 94.38 213 CYS A O 1
ATOM 1726 N N . CYS A 1 214 ? 10.844 0.274 11.038 1.00 94.75 214 CYS A N 1
ATOM 1727 C CA . CYS A 1 214 ? 10.764 1.575 10.381 1.00 94.75 214 CYS A CA 1
ATOM 1728 C C . CYS A 1 214 ? 10.337 1.385 8.929 1.00 94.75 214 CYS A C 1
ATOM 1730 O O . CYS A 1 214 ? 10.866 0.514 8.241 1.00 94.75 214 CYS A O 1
ATOM 1732 N N . VAL A 1 215 ? 9.413 2.215 8.452 1.00 96.19 215 VAL A N 1
ATOM 1733 C CA . VAL A 1 215 ? 8.831 2.116 7.109 1.00 96.19 215 VAL A CA 1
ATOM 1734 C C . VAL A 1 215 ? 9.000 3.442 6.378 1.00 96.19 215 VAL A C 1
ATOM 1736 O O . VAL A 1 215 ? 8.540 4.482 6.840 1.00 96.19 215 VAL A O 1
ATOM 1739 N N . HIS A 1 216 ? 9.648 3.420 5.219 1.00 94.06 216 HIS A N 1
ATOM 1740 C CA . HIS A 1 216 ? 9.769 4.568 4.323 1.00 94.06 216 HIS A CA 1
ATOM 1741 C C . HIS A 1 216 ? 8.940 4.319 3.064 1.00 94.06 216 HIS A C 1
ATOM 1743 O O . HIS A 1 216 ? 9.225 3.395 2.299 1.00 94.06 216 HIS A O 1
ATOM 1749 N N . LEU A 1 217 ? 7.926 5.161 2.845 1.00 94.19 217 LEU A N 1
ATOM 1750 C CA . LEU A 1 217 ? 7.098 5.128 1.645 1.00 94.19 217 LEU A CA 1
ATOM 1751 C C . LEU A 1 217 ? 7.869 5.759 0.477 1.00 94.19 217 LEU A C 1
ATOM 1753 O O . LEU A 1 217 ? 8.065 6.977 0.431 1.00 94.19 217 LEU A O 1
ATOM 1757 N N . GLN A 1 218 ? 8.288 4.946 -0.490 1.00 90.62 218 GLN A N 1
ATOM 1758 C CA . GLN A 1 218 ? 8.936 5.399 -1.726 1.00 90.62 218 GLN A CA 1
ATOM 1759 C C . GLN A 1 218 ? 7.888 5.621 -2.825 1.00 90.62 218 GLN A C 1
ATOM 1761 O O . GLN A 1 218 ? 6.690 5.628 -2.548 1.00 90.62 218 GLN A O 1
ATOM 1766 N N . LYS A 1 219 ? 8.301 5.925 -4.060 1.00 86.25 219 LYS A N 1
ATOM 1767 C CA . LYS A 1 219 ? 7.352 6.083 -5.179 1.00 86.25 219 LYS A CA 1
ATOM 1768 C C . LYS A 1 219 ? 6.841 4.743 -5.707 1.00 86.25 219 LYS A C 1
ATOM 1770 O O . LYS A 1 219 ? 5.681 4.650 -6.075 1.00 86.25 219 LYS A O 1
ATOM 1775 N N . SER A 1 220 ? 7.700 3.725 -5.719 1.00 86.38 220 SER A N 1
ATOM 1776 C CA . SER A 1 220 ? 7.443 2.407 -6.316 1.00 86.38 220 SER A CA 1
ATOM 1777 C C . SER A 1 220 ? 7.227 1.285 -5.296 1.00 86.38 220 SER A C 1
ATOM 1779 O O . SER A 1 220 ? 7.143 0.118 -5.670 1.00 86.38 220 SER A O 1
ATOM 1781 N N . GLY A 1 221 ? 7.173 1.605 -4.002 1.00 90.62 221 GLY A N 1
ATOM 1782 C CA . GLY A 1 221 ? 7.039 0.603 -2.949 1.00 90.62 221 GLY A CA 1
ATOM 1783 C C . GLY A 1 221 ? 7.393 1.135 -1.569 1.00 90.62 221 GLY A C 1
ATOM 1784 O O . GLY A 1 221 ? 7.435 2.346 -1.337 1.00 90.62 221 GLY A O 1
ATOM 1785 N N . LEU A 1 222 ? 7.667 0.209 -0.653 1.00 93.25 222 LEU A N 1
ATOM 1786 C CA . LEU A 1 222 ? 8.098 0.502 0.709 1.00 93.25 222 LEU A CA 1
ATOM 1787 C C . LEU A 1 222 ? 9.504 -0.032 0.945 1.00 93.25 222 LEU A C 1
ATOM 1789 O O . LEU A 1 222 ? 9.827 -1.147 0.536 1.00 93.25 222 LEU A O 1
ATOM 1793 N N . ARG A 1 223 ? 10.305 0.728 1.690 1.00 91.50 223 ARG A N 1
ATOM 1794 C CA . ARG A 1 223 ? 11.527 0.216 2.309 1.00 91.50 223 ARG A CA 1
ATOM 1795 C C . ARG A 1 223 ? 11.277 0.029 3.797 1.00 91.50 223 ARG A C 1
ATOM 1797 O O . ARG A 1 223 ? 10.868 0.973 4.473 1.00 91.50 223 ARG A O 1
ATOM 1804 N N . VAL A 1 224 ? 11.508 -1.186 4.285 1.00 93.25 224 VAL A N 1
ATOM 1805 C CA . VAL A 1 224 ? 11.245 -1.571 5.673 1.00 93.25 224 VAL A CA 1
ATOM 1806 C C . VAL A 1 224 ? 12.551 -1.989 6.333 1.00 93.25 224 VAL A C 1
ATOM 1808 O O . VAL A 1 224 ? 13.278 -2.822 5.797 1.00 93.25 224 VAL A O 1
ATOM 1811 N N . TRP A 1 225 ? 12.840 -1.415 7.496 1.00 92.94 225 TRP A N 1
ATOM 1812 C CA . TRP A 1 225 ? 13.947 -1.824 8.355 1.00 92.94 225 TRP A CA 1
ATOM 1813 C C . TRP A 1 225 ? 13.388 -2.509 9.585 1.00 92.94 225 TRP A C 1
ATOM 1815 O O . TRP A 1 225 ? 12.521 -1.956 10.261 1.00 92.94 225 TRP A O 1
ATOM 1825 N N . LEU A 1 226 ? 13.904 -3.698 9.872 1.00 91.62 226 LEU A N 1
ATOM 1826 C CA . LEU A 1 226 ? 13.523 -4.492 11.029 1.00 91.62 226 LEU A CA 1
ATOM 1827 C C . LEU A 1 226 ? 14.723 -4.620 11.956 1.00 91.62 226 LEU A C 1
ATOM 1829 O O . LEU A 1 226 ? 15.833 -4.912 11.507 1.00 91.62 226 LEU A O 1
ATOM 1833 N N . LYS A 1 227 ? 14.498 -4.421 13.255 1.00 89.94 227 LYS A N 1
ATOM 1834 C CA . LYS A 1 227 ? 15.517 -4.668 14.276 1.00 89.94 227 LYS A CA 1
ATOM 1835 C C . LYS A 1 227 ? 15.583 -6.169 14.556 1.00 89.94 227 LYS A C 1
ATOM 1837 O O . LYS A 1 227 ? 14.981 -6.654 15.508 1.00 89.94 227 LYS A O 1
ATOM 1842 N N . LEU A 1 228 ? 16.289 -6.888 13.692 1.00 87.56 228 LEU A N 1
ATOM 1843 C CA . LEU A 1 228 ? 16.518 -8.329 13.768 1.00 87.56 228 LEU A CA 1
ATOM 1844 C C . LEU A 1 228 ? 17.998 -8.623 13.535 1.00 87.56 228 LEU A C 1
ATOM 1846 O O . LEU A 1 228 ? 18.681 -7.880 12.827 1.00 87.56 228 LEU A O 1
ATOM 1850 N N . ASN A 1 229 ? 18.488 -9.718 14.110 1.00 87.25 229 ASN A N 1
ATOM 1851 C CA . ASN A 1 229 ? 19.817 -10.208 13.793 1.00 87.25 229 ASN A CA 1
ATOM 1852 C C . ASN A 1 229 ? 19.748 -11.018 12.495 1.00 87.25 229 ASN A C 1
ATOM 1854 O O . ASN A 1 229 ? 19.133 -12.081 12.454 1.00 87.25 229 ASN A O 1
ATOM 1858 N N . TYR A 1 230 ? 20.353 -10.512 11.419 1.00 87.06 230 TYR A N 1
ATOM 1859 C CA . TYR A 1 230 ? 20.230 -11.136 10.099 1.00 87.06 230 TYR A CA 1
ATOM 1860 C C . TYR A 1 230 ? 20.768 -12.575 10.076 1.00 87.06 230 TYR A C 1
ATOM 1862 O O . TYR A 1 230 ? 20.237 -13.409 9.350 1.00 87.06 230 TYR A O 1
ATOM 1870 N N . SER A 1 231 ? 21.769 -12.898 10.9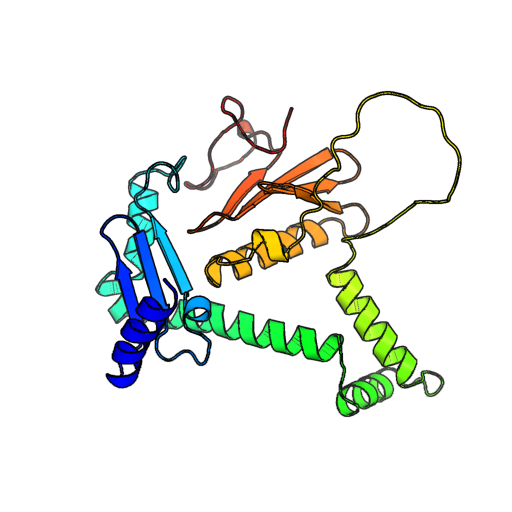05 1.00 87.88 231 SER A N 1
ATOM 1871 C CA . SER A 1 231 ? 22.325 -14.256 10.998 1.00 87.88 231 SER A CA 1
ATOM 1872 C C . SER A 1 231 ? 21.367 -15.287 11.599 1.00 87.88 231 SER A C 1
ATOM 1874 O O . SER A 1 231 ? 21.632 -16.478 11.497 1.00 87.88 231 SER A O 1
ATOM 1876 N N . GLU A 1 232 ? 20.298 -14.841 12.260 1.00 90.88 232 GLU A N 1
ATOM 1877 C CA . GLU A 1 232 ? 19.282 -15.701 12.883 1.00 90.88 232 GLU A CA 1
ATOM 1878 C C . GLU A 1 232 ? 18.080 -15.944 11.955 1.00 90.88 232 GLU A C 1
ATOM 1880 O O . GLU A 1 232 ? 17.144 -16.645 12.329 1.00 90.88 232 GLU A O 1
ATOM 1885 N N . ILE A 1 233 ? 18.076 -15.354 10.754 1.00 88.50 233 ILE A N 1
ATOM 1886 C CA . ILE A 1 233 ? 16.988 -15.516 9.789 1.00 88.50 233 ILE A CA 1
ATOM 1887 C C . ILE A 1 233 ? 17.273 -16.743 8.925 1.00 88.50 233 ILE A C 1
ATOM 1889 O O . ILE A 1 233 ? 18.149 -16.718 8.060 1.00 88.50 233 ILE A O 1
ATOM 1893 N N . ASP A 1 234 ? 16.490 -17.800 9.122 1.00 88.50 234 ASP A N 1
ATOM 1894 C CA . ASP A 1 234 ? 16.523 -18.974 8.255 1.00 88.50 234 ASP A CA 1
ATOM 1895 C C . ASP A 1 234 ? 15.937 -18.643 6.877 1.00 88.50 234 ASP A C 1
ATOM 1897 O O . ASP A 1 234 ? 14.795 -18.197 6.768 1.00 88.50 234 ASP A O 1
ATOM 1901 N N . ASN A 1 235 ? 16.710 -18.900 5.815 1.00 86.31 235 ASN A N 1
ATOM 1902 C CA . ASN A 1 235 ? 16.319 -18.683 4.416 1.00 86.31 235 ASN A CA 1
ATOM 1903 C C . ASN A 1 235 ? 15.700 -17.291 4.173 1.00 86.31 235 ASN A C 1
ATOM 1905 O O . ASN A 1 235 ? 14.521 -17.196 3.810 1.00 86.31 235 ASN A O 1
ATOM 1909 N N . PRO A 1 236 ? 16.468 -16.200 4.366 1.00 86.81 236 PRO A N 1
ATOM 1910 C CA . PRO A 1 236 ? 15.945 -14.862 4.152 1.00 86.81 236 PRO A CA 1
ATOM 1911 C C . PRO A 1 236 ? 15.446 -14.732 2.705 1.00 86.81 236 PRO A C 1
ATOM 1913 O O . PRO A 1 236 ? 16.108 -15.212 1.779 1.00 86.81 236 PRO A O 1
ATOM 1916 N N . PRO A 1 237 ? 14.288 -14.092 2.483 1.00 85.12 237 PRO A N 1
ATOM 1917 C CA . PRO A 1 237 ? 13.762 -13.924 1.137 1.00 85.12 237 PRO A CA 1
ATOM 1918 C C . PRO A 1 237 ? 14.725 -13.084 0.292 1.00 85.12 237 PRO A C 1
ATOM 1920 O O . PRO A 1 237 ? 15.426 -12.223 0.817 1.00 85.12 237 PRO A O 1
ATOM 1923 N N . GLU A 1 238 ? 14.716 -13.266 -1.031 1.00 81.75 238 GLU A N 1
ATOM 1924 C CA . GLU A 1 238 ? 15.658 -12.584 -1.940 1.00 81.75 238 GLU A CA 1
ATOM 1925 C C . GLU A 1 238 ? 15.604 -11.048 -1.861 1.00 81.75 238 GLU A C 1
ATOM 1927 O O . GLU A 1 238 ? 16.560 -10.361 -2.218 1.00 81.75 238 GLU A O 1
ATOM 1932 N N . TYR A 1 239 ? 14.482 -10.488 -1.404 1.00 83.19 239 TYR A N 1
ATOM 1933 C CA . TYR A 1 239 ? 14.300 -9.050 -1.197 1.00 83.19 239 TYR A CA 1
ATOM 1934 C C . TYR A 1 239 ? 14.797 -8.542 0.167 1.00 83.19 239 TYR A C 1
ATOM 1936 O O . TYR A 1 239 ? 14.790 -7.333 0.398 1.00 83.19 239 TYR A O 1
ATOM 1944 N N . ALA A 1 240 ? 15.228 -9.424 1.073 1.00 88.38 240 ALA A N 1
ATOM 1945 C CA . ALA A 1 240 ? 15.807 -9.061 2.362 1.00 88.38 240 ALA A CA 1
ATOM 1946 C C . ALA A 1 240 ? 17.333 -8.959 2.274 1.00 88.38 240 ALA A C 1
ATOM 1948 O O . ALA A 1 240 ? 18.019 -9.834 1.748 1.00 88.38 240 ALA A O 1
ATOM 1949 N N . ARG A 1 241 ? 17.883 -7.895 2.858 1.00 86.75 241 ARG A N 1
ATOM 1950 C CA . ARG A 1 241 ? 19.315 -7.589 2.832 1.00 86.75 241 ARG A CA 1
ATOM 1951 C C . ARG A 1 241 ? 19.821 -7.295 4.238 1.00 86.75 241 ARG A C 1
ATOM 1953 O O . ARG A 1 241 ? 19.192 -6.524 4.958 1.00 86.75 241 ARG A O 1
ATOM 1960 N N . ASP A 1 242 ? 20.992 -7.830 4.581 1.00 88.56 242 ASP A N 1
ATOM 1961 C CA . ASP A 1 242 ? 21.719 -7.393 5.774 1.00 88.56 242 ASP A CA 1
ATOM 1962 C C . ASP A 1 242 ? 22.204 -5.953 5.584 1.00 88.56 242 ASP A C 1
ATOM 1964 O O . ASP A 1 242 ? 22.985 -5.639 4.676 1.00 88.56 242 ASP A O 1
ATOM 1968 N N . VAL A 1 243 ? 21.707 -5.071 6.444 1.00 87.81 243 VAL A N 1
ATOM 1969 C CA . VAL A 1 243 ? 22.045 -3.650 6.449 1.00 87.81 243 VAL A CA 1
ATOM 1970 C C . VAL A 1 243 ? 22.812 -3.222 7.697 1.00 87.81 243 VAL A C 1
ATOM 1972 O O . VAL A 1 243 ? 23.099 -2.042 7.832 1.00 87.81 243 VAL A O 1
ATOM 1975 N N . SER A 1 244 ? 23.229 -4.151 8.563 1.00 85.06 244 SER A N 1
ATOM 1976 C CA . SER A 1 244 ? 23.938 -3.869 9.828 1.00 85.06 244 SER A CA 1
ATOM 1977 C C . SER A 1 244 ? 25.218 -3.030 9.682 1.00 85.06 244 SER A C 1
ATOM 1979 O O . SER A 1 244 ? 25.686 -2.427 10.646 1.00 85.06 244 SER A O 1
ATOM 1981 N N . ARG A 1 245 ? 25.801 -2.986 8.477 1.00 83.50 245 ARG A N 1
ATOM 1982 C CA . ARG A 1 245 ? 27.048 -2.268 8.152 1.00 83.50 245 ARG A CA 1
ATOM 1983 C C . ARG A 1 245 ? 26.855 -1.071 7.217 1.00 83.50 245 ARG A C 1
ATOM 1985 O O . ARG A 1 245 ? 27.840 -0.492 6.765 1.00 83.50 245 ARG A O 1
ATOM 1992 N N . VAL A 1 246 ? 25.617 -0.720 6.876 1.00 81.94 246 VAL A N 1
ATOM 1993 C CA . VAL A 1 246 ? 25.291 0.405 5.985 1.00 81.94 246 VAL A CA 1
ATOM 1994 C C . VAL A 1 246 ? 24.264 1.319 6.646 1.00 81.94 246 VAL A C 1
ATOM 1996 O O . VAL A 1 246 ? 23.537 0.910 7.543 1.00 81.94 246 VAL A O 1
ATOM 1999 N N . GLY A 1 247 ? 24.198 2.580 6.213 1.00 76.19 247 GLY A N 1
ATOM 2000 C CA . GLY A 1 247 ? 23.244 3.535 6.777 1.00 76.19 247 GLY A CA 1
ATOM 2001 C C . GLY A 1 247 ? 21.794 3.060 6.623 1.00 76.19 247 GLY A C 1
ATOM 2002 O O . GLY A 1 247 ? 21.342 2.775 5.514 1.00 76.19 247 GLY A O 1
ATOM 2003 N N . HIS A 1 248 ? 21.059 3.014 7.732 1.00 80.44 248 HIS A N 1
ATOM 2004 C CA . HIS A 1 248 ? 19.645 2.643 7.789 1.00 80.44 248 HIS A CA 1
ATOM 2005 C C . HIS A 1 248 ? 18.871 3.534 8.767 1.00 80.44 248 HIS A C 1
ATOM 2007 O O . HIS A 1 248 ? 19.440 4.094 9.708 1.00 80.44 248 HIS A O 1
ATOM 2013 N N . TRP A 1 249 ? 17.557 3.648 8.575 1.00 79.94 249 TRP A N 1
ATOM 2014 C CA . TRP A 1 249 ? 16.691 4.337 9.531 1.00 79.94 249 TRP A CA 1
ATOM 2015 C C . TRP A 1 249 ? 16.273 3.375 10.643 1.00 79.94 249 TRP A C 1
ATOM 2017 O O . TRP A 1 249 ? 15.902 2.241 10.360 1.00 79.94 249 TRP A O 1
ATOM 2027 N N . GLY A 1 250 ? 16.294 3.838 11.895 1.00 63.94 250 GLY A N 1
ATOM 2028 C CA . GLY A 1 250 ? 15.711 3.089 13.014 1.00 63.94 250 GLY A CA 1
ATOM 2029 C C . GLY A 1 250 ? 16.671 2.368 13.962 1.00 63.94 250 GLY A C 1
ATOM 2030 O O . GLY A 1 250 ? 16.186 1.721 14.886 1.00 63.94 250 GLY A O 1
ATOM 2031 N N . SER A 1 251 ? 17.991 2.512 13.827 1.00 52.66 251 SER A N 1
ATOM 2032 C CA . SER A 1 251 ? 18.938 1.979 14.822 1.00 52.66 251 SER A CA 1
ATOM 2033 C C . SER A 1 251 ? 20.240 2.784 14.903 1.00 52.66 251 SER A C 1
ATOM 2035 O O . SER A 1 251 ? 20.952 2.934 13.911 1.00 52.66 251 SER A O 1
ATOM 2037 N N . TRP A 1 252 ? 20.514 3.278 16.114 1.00 45.47 252 TRP A N 1
ATOM 2038 C CA . TRP A 1 252 ? 21.831 3.371 16.750 1.00 45.47 252 TRP A CA 1
ATOM 2039 C C . TRP A 1 252 ? 21.765 2.508 18.011 1.00 45.47 252 TRP A C 1
ATOM 2041 O O . TRP A 1 252 ? 20.650 2.431 18.588 1.00 45.47 252 TRP A O 1
#

Sequence (252 aa):
DVKSITQVVGYAANAGVEWCILTNGITYKIYCSTEKAEAPDKLLFEISLDPKETEGMSIQQVANQFARFSREAMAKGVLDQIGEQVFTTGKIRKAIDKLFMDPPNSLIKLIRSIVKDDSIKPIQVKESLKRLWLQTSENEISSDYKFKYETPDKTTKKEKEYDEEYHIEGKPQEVVELFKTIDNFCRNFDPVNVERKYLAKYVKYSCSKSIFCCVHLQKSGLRVWLKLNYSEIDNPPEYARDVSRVGHWGSW

Secondary structure (DSSP, 8-state):
-HHHHHHHHHHHHHTT--EEEEE-SSEEEEEETTSSS-GGGGEEEEEE--TTTSTT--HHHHHHHHGGGSHHHHHTTHHHHHHHHHHHHHHHHHHHHHHHHS--HHHHHHHHHHHT-TT--HHHHHHHHHHHHHHHTTTT-------------S---------HHHHHTT--HHHHHHHHHHHHHHHTTSTTTEEEEE-SS-EEEEETTEEEEEEEE-SSSEEEEE---GGG-SS--TT----TTS--TT--